Protein AF-A0A7C6AJY6-F1 (afdb_monomer_lite)

Radius of gyration: 20.35 Å; chains: 1; bounding box: 47×27×73 Å

Secondary structure (DSSP, 8-state):
-------------BEEEEEE-PPP--------TTPPPS-EEEEEEEEEEEEEEEEETTEEEEEEEEEEEEEEEEEEEETTEEEEEEEEEEEEEEEEEEEEEETTEEEEE----PPPPPEEEEEEEEETTEEEEEEEEPPEEESTTSSS-SEEE--S--TTS--EETTEEHHHH--S----EEEETTTTTSS-EEEEE---

Foldseek 3Di:
DDDDDDDPPPKKKKKKKKKFWDDPPDVDDDDDPPDDDQKTKIKIKIKIWTKDWDDDDQKIKIKIKIWIKIWIWMWGDDPPWIDIGTDDMDTPDIAMWMWIQGNNDIDGPGQGDFDFWDKDWDDWGDDDQKIKTFIATDWGAPPRPDPDGPDTDGGDGAPVCQDDDPPDGPVVPWPDWHRIDIGGNVCSPDGMDMDMIITD

Sequence (200 aa):
MNSKFYLNPILWFSTILALGLASPTASATPSSPGQTPRFWQIILELQLEGTYCWHQENHTFQGAFSGAWRWQGLMEPDEPDVILFHLETEVLKWEVKEKDLVAGQERAALVSSSSPPRFRVGSFLRQADAFYLDFFLEPIAIPLGLPAPPHRLLLPASASQDLRWEQMRYNEYVSHGSNWVVVPAKEICGRDYEKNFAWS

Structure (mmCIF, N/CA/C/O backbone):
data_AF-A0A7C6AJY6-F1
#
_entry.id   AF-A0A7C6AJY6-F1
#
loop_
_atom_site.group_PDB
_atom_site.id
_atom_site.type_symbol
_atom_site.label_atom_id
_atom_site.label_alt_id
_atom_site.label_comp_id
_atom_site.label_asym_id
_atom_site.label_entity_id
_atom_site.label_seq_id
_atom_site.pdbx_PDB_ins_code
_atom_site.Cartn_x
_atom_site.Cartn_y
_atom_site.Cartn_z
_atom_site.occupancy
_atom_site.B_iso_or_equiv
_atom_site.auth_seq_id
_atom_site.auth_comp_id
_atom_site.auth_asym_id
_atom_site.auth_atom_id
_atom_site.pdbx_PDB_model_num
ATOM 1 N N . MET A 1 1 ? -2.235 -3.395 -35.923 1.00 35.94 1 MET A N 1
ATOM 2 C CA . MET A 1 1 ? -1.034 -3.663 -35.103 1.00 35.94 1 MET A CA 1
ATOM 3 C C . MET A 1 1 ? -1.492 -4.442 -33.887 1.00 35.94 1 MET A C 1
ATOM 5 O O . MET A 1 1 ? -2.277 -3.919 -33.112 1.00 35.94 1 MET A O 1
ATOM 9 N N . ASN A 1 2 ? -1.106 -5.713 -33.794 1.00 26.02 2 ASN A N 1
ATOM 10 C CA . ASN A 1 2 ? -1.550 -6.611 -32.730 1.00 26.02 2 ASN A CA 1
ATOM 11 C C . ASN A 1 2 ? -0.570 -6.505 -31.560 1.00 26.02 2 ASN A C 1
ATOM 13 O O . ASN A 1 2 ? 0.466 -7.165 -31.570 1.00 26.02 2 ASN A O 1
ATOM 17 N N . SER A 1 3 ? -0.895 -5.665 -30.576 1.00 26.56 3 SER A N 1
ATOM 18 C CA . SER A 1 3 ? -0.305 -5.774 -29.242 1.00 26.56 3 SER A CA 1
ATOM 19 C C . SER A 1 3 ? -0.764 -7.107 -28.655 1.00 26.56 3 SER A C 1
ATOM 21 O O . SER A 1 3 ? -1.952 -7.303 -28.397 1.00 26.56 3 SER A O 1
ATOM 23 N N . LYS A 1 4 ? 0.152 -8.067 -28.527 1.00 28.53 4 LYS A N 1
ATOM 24 C CA . LYS A 1 4 ? -0.107 -9.283 -27.760 1.00 28.53 4 LYS A CA 1
ATOM 25 C C . LYS A 1 4 ? 0.286 -8.996 -26.316 1.00 28.53 4 LYS A C 1
ATOM 27 O O . LYS A 1 4 ? 1.471 -8.943 -26.000 1.00 28.53 4 LYS A O 1
ATOM 32 N N . PHE A 1 5 ? -0.713 -8.803 -25.464 1.00 30.23 5 PHE A N 1
ATOM 33 C CA . PHE A 1 5 ? -0.533 -8.707 -24.022 1.00 30.23 5 PHE A CA 1
ATOM 34 C C . PHE A 1 5 ? -0.212 -10.098 -23.472 1.00 30.23 5 PHE A C 1
ATOM 36 O O . PHE A 1 5 ? -1.096 -10.939 -23.332 1.00 30.23 5 PHE A O 1
ATOM 43 N N . TYR A 1 6 ? 1.062 -10.345 -23.186 1.00 28.64 6 TYR A N 1
ATOM 44 C CA . TYR A 1 6 ? 1.485 -11.456 -22.342 1.00 28.64 6 TYR A CA 1
ATOM 45 C C . TYR A 1 6 ? 2.028 -10.857 -21.048 1.00 28.64 6 TYR A C 1
ATOM 47 O O . TYR A 1 6 ? 3.201 -10.509 -20.956 1.00 28.64 6 TYR A O 1
ATOM 55 N N . LEU A 1 7 ? 1.149 -10.690 -20.062 1.00 35.03 7 LEU A N 1
ATOM 56 C CA . LEU A 1 7 ? 1.562 -10.515 -18.675 1.00 35.03 7 LEU A CA 1
ATOM 57 C C . LEU A 1 7 ? 1.779 -11.916 -18.113 1.00 35.03 7 LEU A C 1
ATOM 59 O O . LEU A 1 7 ? 0.856 -12.724 -18.087 1.00 35.03 7 LEU A O 1
ATOM 63 N N . ASN A 1 8 ? 3.009 -12.212 -17.716 1.00 29.16 8 ASN A N 1
ATOM 64 C CA . ASN A 1 8 ? 3.311 -13.342 -16.852 1.00 29.16 8 ASN A CA 1
ATOM 65 C C . ASN A 1 8 ? 3.391 -12.764 -15.427 1.00 29.16 8 ASN A C 1
ATOM 67 O O . ASN A 1 8 ? 4.411 -12.149 -15.101 1.00 29.16 8 ASN A O 1
ATOM 71 N N . PRO A 1 9 ? 2.322 -12.826 -14.610 1.00 38.47 9 PRO A N 1
ATOM 72 C CA . PRO A 1 9 ? 2.297 -12.170 -13.319 1.00 38.47 9 PRO A CA 1
ATOM 73 C C . PRO A 1 9 ? 2.853 -13.163 -12.308 1.00 38.47 9 PRO A C 1
ATOM 75 O O . PRO A 1 9 ? 2.133 -13.941 -11.698 1.00 38.47 9 PRO A O 1
ATOM 78 N N . ILE A 1 10 ? 4.170 -13.179 -12.152 1.00 33.75 10 ILE A N 1
ATOM 79 C CA . ILE A 1 10 ? 4.752 -13.715 -10.924 1.00 33.75 10 ILE A CA 1
ATOM 80 C C . ILE A 1 10 ? 5.143 -12.497 -10.095 1.00 33.75 10 ILE A C 1
ATOM 82 O O . ILE A 1 10 ? 6.309 -12.127 -9.977 1.00 33.75 10 ILE A O 1
ATOM 86 N N . LEU A 1 11 ? 4.110 -11.811 -9.610 1.00 42.59 11 LEU A N 1
ATOM 87 C CA . LEU A 1 11 ? 4.225 -10.749 -8.630 1.00 42.59 11 LEU A CA 1
ATOM 88 C C . LEU A 1 11 ? 4.094 -11.408 -7.258 1.00 42.59 11 LEU A C 1
ATOM 90 O O . LEU A 1 11 ? 3.012 -11.841 -6.882 1.00 42.59 11 LEU A O 1
ATOM 94 N N . TRP A 1 12 ? 5.203 -11.549 -6.535 1.00 35.84 12 TRP A N 1
ATOM 95 C CA . TRP A 1 12 ? 5.164 -11.979 -5.138 1.00 35.84 12 TRP A CA 1
ATOM 96 C C . TRP A 1 12 ? 5.140 -10.733 -4.267 1.00 35.84 12 TRP A C 1
ATOM 98 O O . TRP A 1 12 ? 6.138 -10.016 -4.196 1.00 35.84 12 TRP A O 1
ATOM 108 N N . PHE A 1 13 ? 4.002 -10.486 -3.620 1.00 42.12 13 PHE A N 1
ATOM 109 C CA . PHE A 1 13 ? 3.873 -9.464 -2.589 1.00 42.12 13 PHE A CA 1
ATOM 110 C C . PHE A 1 13 ? 3.828 -10.120 -1.215 1.00 42.12 13 PHE A C 1
ATOM 112 O O . PHE A 1 13 ? 3.018 -11.018 -0.992 1.00 42.12 13 PHE A O 1
ATOM 119 N N . SER A 1 14 ? 4.676 -9.666 -0.294 1.00 36.72 14 SER A N 1
ATOM 120 C CA . SER A 1 14 ? 4.542 -9.980 1.131 1.00 36.72 14 SER A CA 1
ATOM 121 C C . SER A 1 14 ? 4.193 -8.699 1.870 1.00 36.72 14 SER A C 1
ATOM 123 O O . SER A 1 14 ? 4.904 -7.698 1.760 1.00 36.72 14 SER A O 1
ATOM 125 N N . THR A 1 15 ? 3.075 -8.729 2.588 1.00 45.75 15 THR A N 1
ATOM 126 C CA . THR A 1 15 ? 2.598 -7.606 3.386 1.00 45.75 15 THR A CA 1
ATOM 127 C C . THR A 1 15 ? 2.370 -8.059 4.810 1.00 45.75 15 THR A C 1
ATOM 129 O O . THR A 1 15 ? 1.574 -8.966 5.054 1.00 45.75 15 THR A O 1
ATOM 132 N N . ILE A 1 16 ? 3.049 -7.393 5.737 1.00 49.03 16 ILE A N 1
ATOM 133 C CA . ILE A 1 16 ? 2.833 -7.540 7.173 1.00 49.03 16 ILE A CA 1
ATOM 134 C C . ILE A 1 16 ? 2.055 -6.310 7.621 1.00 49.03 16 ILE A C 1
ATOM 136 O O . ILE A 1 16 ? 2.521 -5.184 7.418 1.00 49.03 16 ILE A O 1
ATOM 140 N N . LEU A 1 17 ? 0.858 -6.522 8.171 1.00 45.09 17 LEU A N 1
ATOM 141 C CA . LEU A 1 17 ? 0.093 -5.478 8.836 1.00 45.09 17 LEU A CA 1
ATOM 142 C C . LEU A 1 17 ? 0.084 -5.735 10.342 1.00 45.09 17 LEU A C 1
ATOM 144 O O . LEU A 1 17 ? -0.500 -6.724 10.786 1.00 45.09 17 LEU A O 1
ATOM 148 N N . ALA A 1 18 ? 0.677 -4.830 11.116 1.00 47.84 18 ALA A N 1
ATOM 149 C CA . ALA A 1 18 ? 0.568 -4.831 12.572 1.00 47.84 18 ALA A CA 1
ATOM 150 C C . ALA A 1 18 ? -0.396 -3.721 13.009 1.00 47.84 18 ALA A C 1
ATOM 152 O O . ALA A 1 18 ? -0.201 -2.549 12.680 1.00 47.84 18 ALA A O 1
ATOM 153 N N . LEU A 1 19 ? -1.462 -4.092 13.718 1.00 44.94 19 LEU A N 1
ATOM 154 C CA . LEU A 1 19 ? -2.410 -3.163 14.317 1.00 44.94 19 LEU A CA 1
ATOM 155 C C . LEU A 1 19 ? -2.063 -2.983 15.795 1.00 44.94 19 LEU A C 1
ATOM 157 O O . LEU A 1 19 ? -2.277 -3.904 16.575 1.00 44.94 19 LEU A O 1
ATOM 161 N N . GLY A 1 20 ? -1.555 -1.813 16.179 1.00 40.72 20 GLY A N 1
ATOM 162 C CA . GLY A 1 20 ? -1.288 -1.464 17.575 1.00 40.72 20 GLY A CA 1
ATOM 163 C C . GLY A 1 20 ? -2.412 -0.607 18.151 1.00 40.72 20 GLY A C 1
ATOM 164 O O . GLY A 1 20 ? -2.740 0.442 17.596 1.00 40.72 20 GLY A O 1
ATOM 165 N N . LEU A 1 21 ? -3.015 -1.025 19.264 1.00 46.19 21 LEU A N 1
ATOM 166 C CA . LEU A 1 21 ? -4.018 -0.227 19.977 1.00 46.19 21 LEU A CA 1
ATOM 167 C C . LEU A 1 21 ? -3.421 0.194 21.320 1.00 46.19 21 LEU A C 1
ATOM 169 O O . LEU A 1 21 ? -3.338 -0.596 22.260 1.00 46.19 21 LEU A O 1
ATOM 173 N N . ALA A 1 22 ? -2.984 1.447 21.415 1.00 41.69 22 ALA A N 1
ATOM 174 C CA . ALA A 1 22 ? -2.582 2.035 22.685 1.00 41.69 22 ALA A CA 1
ATOM 175 C C . ALA A 1 22 ? -3.759 2.830 23.255 1.00 41.69 22 ALA A C 1
ATOM 177 O O . ALA A 1 22 ? -4.218 3.799 22.657 1.00 41.69 22 ALA A O 1
ATOM 178 N N . SER A 1 23 ? -4.248 2.448 24.433 1.00 37.41 23 SER A N 1
ATOM 179 C CA . SER A 1 23 ? -5.088 3.350 25.221 1.00 37.41 23 SER A CA 1
ATOM 180 C C . SER A 1 23 ? -4.240 4.560 25.619 1.00 37.41 23 SER A C 1
ATOM 182 O O . SER A 1 23 ? -3.123 4.359 26.107 1.00 37.41 23 SER A O 1
ATOM 184 N N . PRO A 1 24 ? -4.721 5.808 25.476 1.00 41.12 24 PRO A N 1
ATOM 185 C CA . PRO A 1 24 ? -3.983 6.945 25.996 1.00 41.12 24 PRO A CA 1
ATOM 186 C C . PRO A 1 24 ? -3.812 6.761 27.505 1.00 41.12 24 PRO A C 1
ATOM 188 O O . PRO A 1 24 ? -4.789 6.702 28.253 1.00 41.12 24 PRO A O 1
ATOM 191 N N . THR A 1 25 ? -2.563 6.704 27.969 1.00 42.59 25 THR A N 1
ATOM 192 C CA . THR A 1 25 ? -2.193 6.944 29.369 1.00 42.59 25 THR A CA 1
ATOM 193 C C . THR A 1 25 ? -2.425 8.419 29.694 1.00 42.59 25 THR A C 1
ATOM 195 O O . THR A 1 25 ? -1.500 9.179 29.960 1.00 42.59 25 THR A O 1
ATOM 198 N N . ALA A 1 26 ? -3.680 8.853 29.638 1.00 41.41 26 ALA A N 1
ATOM 199 C CA . ALA A 1 26 ? -4.124 9.962 30.450 1.00 41.41 26 ALA A CA 1
ATOM 200 C C . ALA A 1 26 ? -4.245 9.412 31.870 1.00 41.41 26 ALA A C 1
ATOM 202 O O . ALA A 1 26 ? -4.804 8.333 32.064 1.00 41.41 26 ALA A O 1
ATOM 203 N N . SER A 1 27 ? -3.702 10.124 32.854 1.00 44.41 27 SER A N 1
ATOM 204 C CA . SER A 1 27 ? -3.918 9.858 34.276 1.00 44.41 27 SER A CA 1
ATOM 205 C C . SER A 1 27 ? -5.416 9.948 34.584 1.00 44.41 27 SER A C 1
ATOM 207 O O . SER A 1 27 ? -5.918 10.988 35.000 1.00 44.41 27 SER A O 1
ATOM 209 N N . ALA A 1 28 ? -6.143 8.875 34.299 1.00 40.28 28 ALA A N 1
ATOM 210 C CA . ALA A 1 28 ? -7.571 8.761 34.476 1.00 40.28 28 ALA A CA 1
ATOM 211 C C . ALA A 1 28 ? -7.818 7.900 35.709 1.00 40.28 28 ALA A C 1
ATOM 213 O O . ALA A 1 28 ? -7.356 6.765 35.828 1.00 40.28 28 ALA A O 1
ATOM 214 N N . THR A 1 29 ? -8.538 8.501 36.644 1.00 42.09 29 THR A N 1
ATOM 215 C CA . THR A 1 29 ? -9.250 7.876 37.755 1.00 42.09 29 THR A CA 1
ATOM 216 C C . THR A 1 29 ? -9.821 6.521 37.317 1.00 42.09 29 THR A C 1
ATOM 218 O O . THR A 1 29 ? -10.366 6.453 36.214 1.00 42.09 29 THR A O 1
ATOM 221 N N . PRO A 1 30 ? -9.714 5.449 38.127 1.00 41.31 30 PRO A N 1
ATOM 222 C CA . PRO A 1 30 ? -10.125 4.111 37.713 1.00 41.31 30 PRO A CA 1
ATOM 223 C C . PRO A 1 30 ? -11.588 4.129 37.266 1.00 41.31 30 PRO A C 1
ATOM 225 O O . PRO A 1 30 ? -12.498 4.349 38.070 1.00 41.31 30 PRO A O 1
ATOM 228 N N . SER A 1 31 ? -11.806 3.942 35.966 1.00 41.34 31 SER A N 1
ATOM 229 C CA . SER A 1 31 ? -13.127 3.741 35.393 1.00 41.34 31 SER A CA 1
ATOM 230 C C . SER A 1 31 ? -13.702 2.444 35.959 1.00 41.34 31 SER A C 1
ATOM 232 O O . SER A 1 31 ? -13.019 1.426 36.078 1.00 41.34 31 SER A O 1
ATOM 234 N N . SER A 1 32 ? -14.964 2.515 36.384 1.00 45.31 32 SER A N 1
ATOM 235 C CA . SER A 1 32 ? -15.690 1.385 36.963 1.00 45.31 32 SER A CA 1
ATOM 236 C C . SER A 1 32 ? -15.644 0.163 36.034 1.00 45.31 32 SER A C 1
ATOM 238 O O . SER A 1 32 ? -15.728 0.334 34.813 1.00 45.31 32 SER A O 1
ATOM 240 N N . PRO A 1 33 ? -15.584 -1.067 36.578 1.00 41.06 33 PRO A N 1
ATOM 241 C CA . PRO A 1 33 ? -15.744 -2.276 35.780 1.00 41.06 33 PRO A CA 1
ATOM 242 C C . PRO A 1 33 ? -17.092 -2.212 35.046 1.00 41.06 33 PRO A C 1
ATOM 244 O O . PRO A 1 33 ? -18.141 -2.211 35.687 1.00 41.06 33 PRO A O 1
ATOM 247 N N . GLY A 1 34 ? -17.065 -2.106 33.714 1.00 51.78 34 GLY A N 1
ATOM 248 C CA . GLY A 1 34 ? -18.270 -2.076 32.873 1.00 51.78 34 GLY A CA 1
ATOM 249 C C . GLY A 1 34 ? -18.453 -0.850 31.971 1.00 51.78 34 GLY A C 1
ATOM 250 O O . GLY A 1 34 ? -19.454 -0.795 31.264 1.00 51.78 34 GLY A O 1
ATOM 251 N N . GLN A 1 35 ? -17.534 0.123 31.947 1.00 53.59 35 GLN A N 1
ATOM 252 C CA . GLN A 1 35 ? -17.598 1.206 30.954 1.00 53.59 35 GLN A CA 1
ATOM 253 C C . GLN A 1 35 ? -16.981 0.788 29.615 1.00 53.59 35 GLN A C 1
ATOM 255 O O . GLN A 1 35 ? -15.782 0.528 29.524 1.00 53.59 35 GLN A O 1
ATOM 260 N N . THR A 1 36 ? -17.805 0.775 28.568 1.00 58.94 36 THR A N 1
ATOM 261 C CA . THR A 1 36 ? -17.359 0.690 27.174 1.00 58.94 36 THR A CA 1
ATOM 262 C C . THR A 1 36 ? -16.491 1.917 26.855 1.00 58.94 36 THR A C 1
ATOM 264 O O . THR A 1 36 ? -16.899 3.037 27.188 1.00 58.94 36 THR A O 1
ATOM 267 N N . PRO A 1 37 ? -15.294 1.757 26.259 1.00 62.78 37 PRO A N 1
ATOM 268 C CA . PRO A 1 37 ? -14.469 2.894 25.862 1.00 62.78 37 PRO A CA 1
ATOM 269 C C . PRO A 1 37 ? -15.243 3.802 24.900 1.00 62.78 37 PRO A C 1
ATOM 271 O O . PRO A 1 37 ? -15.945 3.325 24.012 1.00 62.78 37 PRO A O 1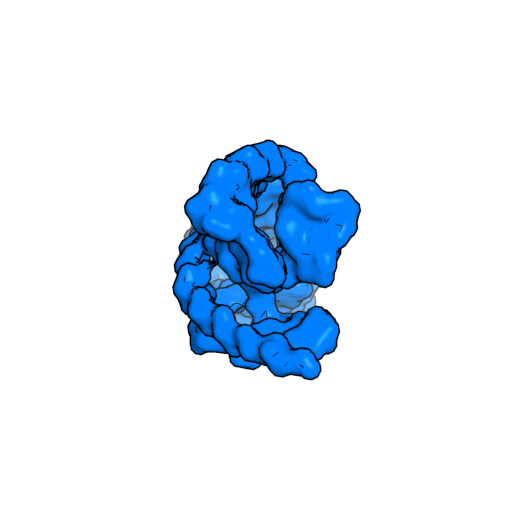
ATOM 274 N N . ARG A 1 38 ? -15.125 5.121 25.098 1.00 73.75 38 ARG A N 1
ATOM 275 C CA . ARG A 1 38 ? -15.790 6.122 24.244 1.00 73.75 38 ARG A CA 1
ATOM 276 C C . ARG A 1 38 ? -15.142 6.237 22.866 1.00 73.75 38 ARG A C 1
ATOM 278 O O . ARG A 1 38 ? -15.799 6.653 21.930 1.00 73.75 38 ARG A O 1
ATOM 285 N N . PHE A 1 39 ? -13.867 5.884 22.759 1.00 81.69 39 PHE A N 1
ATOM 286 C CA . PHE A 1 39 ? -13.129 5.837 21.507 1.00 81.69 39 PHE A CA 1
ATOM 287 C C . PHE A 1 39 ? -11.978 4.831 21.623 1.00 81.69 39 PHE A C 1
ATOM 289 O O . PHE A 1 39 ? -11.485 4.565 22.723 1.00 81.69 39 PHE A O 1
ATOM 296 N N . TRP A 1 40 ? -11.530 4.312 20.486 1.00 83.31 40 TRP A N 1
ATOM 297 C CA . TRP A 1 40 ? -10.318 3.510 20.336 1.00 83.31 40 TRP A CA 1
ATOM 298 C C . TRP A 1 40 ? -9.296 4.282 19.510 1.00 83.31 40 TRP A C 1
ATOM 300 O O . TRP A 1 40 ? -9.660 4.908 18.518 1.00 83.31 40 TRP A O 1
ATOM 310 N N . GLN A 1 41 ? -8.020 4.224 19.886 1.00 85.31 41 GLN A N 1
ATOM 311 C CA . GLN A 1 41 ? -6.935 4.677 19.018 1.00 85.31 41 GLN A CA 1
ATOM 312 C C . GLN A 1 41 ? -6.481 3.512 18.151 1.00 85.31 41 GLN A C 1
ATOM 314 O O . GLN A 1 41 ? -6.138 2.467 18.688 1.00 85.31 41 GLN A O 1
ATOM 319 N N . ILE A 1 42 ? -6.448 3.715 16.838 1.00 85.88 42 ILE A N 1
ATOM 320 C CA . ILE A 1 42 ? -6.087 2.713 15.838 1.00 85.88 42 ILE A CA 1
ATOM 321 C C . ILE A 1 42 ? -4.753 3.099 15.205 1.00 85.88 42 ILE A C 1
ATOM 323 O O . ILE A 1 42 ? -4.640 4.185 14.638 1.00 85.88 42 ILE A O 1
ATOM 327 N N . ILE A 1 43 ? -3.763 2.206 15.269 1.00 88.56 43 ILE A N 1
ATOM 328 C CA . ILE A 1 43 ? -2.483 2.344 14.563 1.00 88.56 43 ILE A CA 1
ATOM 329 C C . ILE A 1 43 ? -2.344 1.174 13.600 1.00 88.56 43 ILE A C 1
ATOM 331 O O . ILE A 1 43 ? -2.310 0.036 14.044 1.00 88.56 43 ILE A O 1
ATOM 335 N N . LEU A 1 44 ? -2.241 1.447 12.301 1.00 88.31 44 LEU A N 1
ATOM 336 C CA . LEU A 1 44 ? -2.018 0.444 11.258 1.00 88.31 44 LEU A CA 1
ATOM 337 C C . LEU A 1 44 ? -0.619 0.625 10.686 1.00 88.31 44 LEU A C 1
ATOM 339 O O . LEU A 1 44 ? -0.328 1.661 10.085 1.00 88.31 44 LEU A O 1
ATOM 343 N N . GLU A 1 45 ? 0.225 -0.386 10.820 1.00 90.75 45 GLU A N 1
ATOM 344 C CA . GLU A 1 45 ? 1.535 -0.414 10.179 1.00 90.75 45 GLU A CA 1
ATOM 345 C C . GLU A 1 45 ? 1.495 -1.326 8.964 1.00 90.75 45 GLU A C 1
ATOM 347 O O . GLU A 1 45 ? 1.339 -2.529 9.113 1.00 90.75 45 GLU A O 1
ATOM 352 N N . LEU A 1 46 ? 1.625 -0.759 7.767 1.00 89.81 46 LEU A N 1
ATOM 353 C CA . LEU A 1 46 ? 1.630 -1.494 6.507 1.00 89.81 46 LEU A CA 1
ATOM 354 C C . LEU A 1 46 ? 3.063 -1.661 6.018 1.00 89.81 46 LEU A C 1
ATOM 356 O O . LEU A 1 46 ? 3.728 -0.660 5.765 1.00 89.81 46 LEU A O 1
ATOM 360 N N . GLN A 1 47 ? 3.505 -2.896 5.797 1.00 90.94 47 GLN A N 1
ATOM 361 C CA . GLN A 1 47 ? 4.742 -3.201 5.074 1.00 90.94 47 GLN A CA 1
ATOM 362 C C . GLN A 1 47 ? 4.417 -3.788 3.704 1.00 90.94 47 GLN A C 1
ATOM 364 O O . GLN A 1 47 ? 3.517 -4.609 3.579 1.00 90.94 47 GLN A O 1
ATOM 369 N N . LEU A 1 48 ? 5.134 -3.383 2.664 1.00 88.44 48 LEU A N 1
ATOM 370 C CA . LEU A 1 48 ? 4.921 -3.857 1.302 1.00 88.44 48 LEU A CA 1
ATOM 371 C C . LEU A 1 48 ? 6.254 -4.130 0.636 1.00 88.44 48 LEU A C 1
ATOM 373 O O . LEU A 1 48 ? 7.137 -3.277 0.650 1.00 88.44 48 LEU A O 1
ATOM 377 N N . GLU A 1 49 ? 6.350 -5.257 -0.049 1.00 90.25 49 GLU A N 1
ATOM 378 C CA . GLU A 1 49 ? 7.444 -5.552 -0.967 1.00 90.25 49 GLU A CA 1
ATOM 379 C C . GLU A 1 49 ? 6.889 -6.177 -2.231 1.00 90.25 49 GLU A C 1
ATOM 381 O O . GLU A 1 49 ? 5.951 -6.965 -2.148 1.00 90.25 49 GLU A O 1
ATOM 386 N N . GLY A 1 50 ? 7.470 -5.860 -3.385 1.00 88.56 50 GLY A N 1
ATOM 387 C CA . GLY A 1 50 ? 7.122 -6.535 -4.625 1.00 88.56 50 GLY A CA 1
ATOM 388 C C . GLY A 1 50 ? 7.960 -6.121 -5.819 1.00 88.56 50 GLY A C 1
ATOM 389 O O . GLY A 1 50 ? 8.917 -5.352 -5.718 1.00 88.56 50 GLY A O 1
ATOM 390 N N . THR A 1 51 ? 7.607 -6.670 -6.973 1.00 89.19 51 THR A N 1
ATOM 391 C CA . THR A 1 51 ? 8.314 -6.456 -8.238 1.00 89.19 51 THR A CA 1
ATOM 392 C C . THR A 1 51 ? 7.349 -5.996 -9.322 1.00 89.19 51 THR A C 1
ATOM 394 O O . THR A 1 51 ? 6.147 -5.950 -9.103 1.00 89.19 51 THR A O 1
ATOM 397 N N . TYR A 1 52 ? 7.848 -5.589 -10.483 1.00 86.56 52 TYR A N 1
ATOM 398 C CA . TYR A 1 52 ? 7.046 -5.450 -11.697 1.00 86.56 52 TYR A CA 1
ATOM 399 C C . TYR A 1 52 ? 7.919 -5.636 -12.935 1.00 86.56 52 TYR A C 1
ATOM 401 O O . TYR A 1 52 ? 9.136 -5.443 -12.897 1.00 86.56 52 TYR A O 1
ATOM 409 N N . CYS A 1 53 ? 7.280 -5.997 -14.044 1.00 87.69 53 CYS A N 1
ATOM 410 C CA . CYS A 1 53 ? 7.907 -6.071 -15.355 1.00 87.69 53 CYS A CA 1
ATOM 411 C C . CYS A 1 53 ? 7.002 -5.378 -16.372 1.00 87.69 53 CYS A C 1
ATOM 413 O O . CYS A 1 53 ? 5.810 -5.678 -16.451 1.00 87.69 53 CYS A O 1
ATOM 415 N N . TRP A 1 54 ? 7.568 -4.453 -17.141 1.00 84.75 54 TRP A N 1
ATOM 416 C CA . TRP A 1 54 ? 6.868 -3.716 -18.183 1.00 84.75 54 TRP A CA 1
ATOM 417 C C . TRP A 1 54 ? 7.623 -3.810 -19.508 1.00 84.75 54 TRP A C 1
ATOM 419 O O . TRP A 1 54 ? 8.835 -3.607 -19.551 1.00 84.75 54 TRP A O 1
ATOM 429 N N . HIS A 1 55 ? 6.908 -4.098 -20.595 1.00 85.00 55 HIS A N 1
ATOM 430 C CA . HIS A 1 55 ? 7.485 -4.249 -21.930 1.00 85.00 55 HIS A CA 1
ATOM 431 C C . HIS A 1 55 ? 7.002 -3.125 -22.847 1.00 85.00 55 HIS A C 1
ATOM 433 O O . HIS A 1 55 ? 5.799 -2.943 -23.029 1.00 85.00 55 HIS A O 1
ATOM 439 N N . GLN A 1 56 ? 7.938 -2.405 -23.464 1.00 81.75 56 GLN A N 1
ATOM 440 C CA . GLN A 1 56 ? 7.652 -1.352 -24.434 1.00 81.75 56 GLN A CA 1
ATOM 441 C C . GLN A 1 56 ? 8.627 -1.438 -25.607 1.00 81.75 56 GLN A C 1
ATOM 443 O O . GLN A 1 56 ? 9.789 -1.074 -25.476 1.00 81.75 56 GLN A O 1
ATOM 448 N N . GLU A 1 57 ? 8.144 -1.876 -26.770 1.00 83.00 57 GLU A N 1
ATOM 449 C CA . GLU A 1 57 ? 8.948 -2.023 -27.994 1.00 83.00 57 GLU A CA 1
ATOM 450 C C . GLU A 1 57 ? 10.287 -2.751 -27.745 1.00 83.00 57 GLU A C 1
ATOM 452 O O . GLU A 1 57 ? 10.293 -3.966 -27.556 1.00 83.00 57 GLU A O 1
ATOM 457 N N . ASN A 1 58 ? 11.408 -2.018 -27.723 1.00 82.81 58 ASN A N 1
ATOM 458 C CA . ASN A 1 58 ? 12.767 -2.536 -27.517 1.00 82.81 58 ASN A CA 1
ATOM 459 C C . ASN A 1 58 ? 13.273 -2.424 -26.067 1.00 82.81 58 ASN A C 1
ATOM 461 O O . ASN A 1 58 ? 14.430 -2.761 -25.798 1.00 82.81 58 ASN A O 1
ATOM 465 N N . HIS A 1 59 ? 12.426 -1.940 -25.162 1.00 82.44 59 HIS A N 1
ATOM 466 C CA . HIS A 1 59 ? 12.705 -1.736 -23.749 1.00 82.44 59 HIS A CA 1
ATOM 467 C C . HIS A 1 59 ? 11.923 -2.736 -22.900 1.00 82.44 59 HIS A C 1
ATOM 469 O O . HIS A 1 59 ? 10.742 -3.011 -23.128 1.00 82.44 59 HIS A O 1
ATOM 475 N N . THR A 1 60 ? 12.584 -3.277 -21.885 1.00 87.19 60 THR A N 1
ATOM 476 C CA . THR A 1 60 ? 11.936 -4.007 -20.798 1.00 87.19 60 THR A CA 1
ATOM 477 C C . THR A 1 60 ? 12.371 -3.395 -19.480 1.00 87.19 60 THR A C 1
ATOM 479 O O . THR A 1 60 ? 13.542 -3.459 -19.120 1.00 87.19 60 THR A O 1
ATOM 482 N N . PHE A 1 61 ? 11.415 -2.825 -18.757 1.00 85.19 61 PHE A N 1
ATOM 483 C CA . PHE A 1 61 ? 11.640 -2.240 -17.446 1.00 85.19 61 PHE A CA 1
ATOM 484 C C . PHE A 1 61 ? 11.324 -3.276 -16.376 1.00 85.19 61 PHE A C 1
ATOM 486 O O . PHE A 1 61 ? 10.216 -3.811 -16.328 1.00 85.19 61 PHE A O 1
ATOM 493 N N . GLN A 1 62 ? 12.297 -3.564 -15.520 1.00 88.88 62 GLN A N 1
ATOM 494 C CA . GLN A 1 62 ? 12.129 -4.447 -14.372 1.00 88.88 62 GLN A CA 1
ATOM 495 C C . GLN A 1 62 ? 12.339 -3.654 -13.097 1.00 88.88 62 GLN A C 1
ATOM 497 O O . GLN A 1 62 ? 13.403 -3.070 -12.894 1.00 88.88 62 GLN A O 1
ATOM 502 N N . GLY A 1 63 ? 11.329 -3.649 -12.236 1.00 87.38 63 GLY A N 1
ATOM 503 C CA . GLY A 1 63 ? 11.373 -2.936 -10.974 1.00 87.38 63 GLY A CA 1
ATOM 504 C C . GLY A 1 63 ? 11.203 -3.848 -9.773 1.00 87.38 63 GLY A C 1
ATOM 505 O O . GLY A 1 63 ? 10.508 -4.859 -9.832 1.00 87.38 63 GLY A O 1
ATOM 506 N N . ALA A 1 64 ? 11.823 -3.460 -8.667 1.00 89.69 64 ALA A N 1
ATOM 507 C CA . ALA A 1 64 ? 11.568 -3.984 -7.335 1.00 89.69 64 ALA A CA 1
ATOM 508 C C . ALA A 1 64 ? 11.332 -2.809 -6.390 1.00 89.69 64 ALA A C 1
ATOM 510 O O . ALA A 1 64 ? 12.048 -1.808 -6.459 1.00 89.69 64 ALA A O 1
ATOM 511 N N . PHE A 1 65 ? 10.344 -2.922 -5.512 1.00 88.75 65 PHE A N 1
ATOM 512 C CA . PHE A 1 65 ? 9.995 -1.880 -4.561 1.00 88.75 65 PHE A CA 1
ATOM 513 C C . PHE A 1 65 ? 9.736 -2.446 -3.171 1.00 88.75 65 PHE A C 1
ATOM 515 O O . PHE A 1 65 ? 9.284 -3.579 -3.016 1.00 88.75 65 PHE A O 1
ATOM 522 N N . SER A 1 66 ? 10.020 -1.628 -2.161 1.00 91.44 66 SER A N 1
ATOM 523 C CA . SER A 1 66 ? 9.630 -1.879 -0.779 1.00 91.44 66 SER A CA 1
ATOM 524 C C . SER A 1 66 ? 9.143 -0.592 -0.128 1.00 91.44 66 SER A C 1
ATOM 526 O O . SER A 1 66 ? 9.648 0.493 -0.424 1.00 91.44 66 SER A O 1
ATOM 528 N N . GLY A 1 67 ? 8.168 -0.698 0.763 1.00 91.44 67 GLY A N 1
ATOM 529 C CA . GLY A 1 67 ? 7.603 0.439 1.466 1.00 91.44 67 GLY A CA 1
ATOM 530 C C . GLY A 1 67 ? 7.069 0.070 2.837 1.00 91.44 67 GLY A C 1
ATOM 531 O O . GLY A 1 67 ? 6.720 -1.080 3.092 1.00 91.44 67 GLY A O 1
ATOM 532 N N . ALA A 1 68 ? 7.019 1.063 3.717 1.00 93.62 68 ALA A N 1
ATOM 533 C CA . ALA A 1 68 ? 6.384 0.955 5.015 1.00 93.62 68 ALA A CA 1
ATOM 534 C C . ALA A 1 68 ? 5.635 2.249 5.342 1.00 93.62 68 ALA A C 1
ATOM 536 O O . ALA A 1 68 ? 6.171 3.345 5.155 1.00 93.62 68 ALA A O 1
ATOM 537 N N . TRP A 1 69 ? 4.417 2.118 5.861 1.00 94.56 69 TRP A N 1
ATOM 538 C CA . TRP A 1 69 ? 3.568 3.229 6.280 1.00 94.56 69 TRP A CA 1
ATOM 539 C C . TRP A 1 69 ? 3.022 2.985 7.675 1.00 94.56 69 TRP A C 1
ATOM 541 O O . TRP A 1 69 ? 2.742 1.847 8.042 1.00 94.56 69 TRP A O 1
ATOM 551 N N . ARG A 1 70 ? 2.791 4.069 8.411 1.00 94.31 70 ARG A N 1
ATOM 552 C CA . ARG A 1 70 ? 1.993 4.068 9.633 1.00 94.31 70 ARG A CA 1
ATOM 553 C C . ARG A 1 70 ? 0.794 4.974 9.435 1.00 94.31 70 ARG A C 1
ATOM 555 O O . ARG A 1 70 ? 0.948 6.156 9.151 1.00 94.31 70 ARG A O 1
ATOM 562 N N . TRP A 1 71 ? -0.401 4.432 9.594 1.00 94.25 71 TRP A N 1
ATOM 563 C CA . TRP A 1 71 ? -1.631 5.208 9.657 1.00 94.25 71 TRP A CA 1
ATOM 564 C C . TRP A 1 71 ? -2.119 5.250 11.098 1.00 94.25 71 TRP A C 1
ATOM 566 O O . TRP A 1 71 ? -2.094 4.230 11.784 1.00 94.25 71 TRP A O 1
ATOM 576 N N . GLN A 1 72 ? -2.558 6.420 11.549 1.00 92.12 72 GLN A N 1
ATOM 577 C CA . GLN A 1 72 ? -3.143 6.595 12.871 1.00 92.12 72 GLN A CA 1
ATOM 578 C C . GLN A 1 72 ? -4.513 7.250 12.769 1.00 92.12 72 GLN A C 1
ATOM 580 O O . GLN A 1 72 ? -4.725 8.192 11.994 1.00 92.12 72 GLN A O 1
ATOM 585 N N . GLY A 1 73 ? -5.427 6.782 13.606 1.00 91.06 73 GLY A N 1
ATOM 586 C CA . GLY A 1 73 ? -6.764 7.329 13.700 1.00 91.06 73 GLY A CA 1
ATOM 587 C C . GLY A 1 73 ? -7.447 7.026 15.018 1.00 91.06 73 GLY A C 1
ATOM 588 O O . GLY A 1 73 ? -6.910 6.332 15.882 1.00 91.06 73 GLY A O 1
ATOM 589 N N . LEU A 1 74 ? -8.654 7.556 15.154 1.00 88.56 74 LEU A N 1
ATOM 590 C CA . LEU A 1 74 ? -9.569 7.234 16.238 1.00 88.56 74 LEU A CA 1
ATOM 591 C C . LEU A 1 74 ? -10.800 6.548 15.664 1.00 88.56 74 LEU A C 1
ATOM 593 O O . LEU A 1 74 ? -11.225 6.854 14.553 1.00 88.56 74 LEU A O 1
ATOM 597 N N . MET A 1 75 ? -11.386 5.653 16.439 1.00 86.25 75 MET A N 1
ATOM 598 C CA . MET A 1 75 ? -12.664 5.037 16.136 1.00 86.25 75 MET A CA 1
ATOM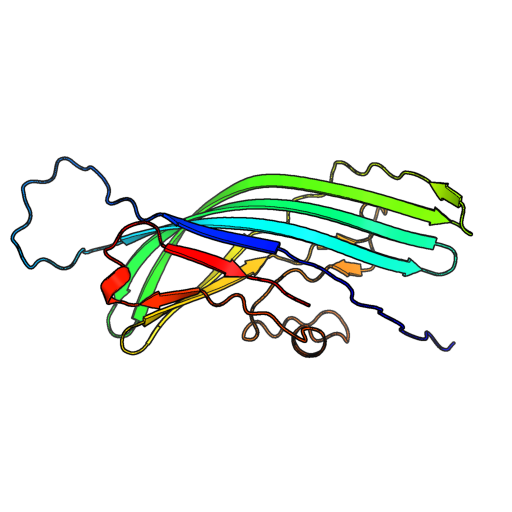 599 C C . MET A 1 75 ? -13.627 5.285 17.285 1.00 86.25 75 MET A C 1
ATOM 601 O O . MET A 1 75 ? -13.284 5.040 18.438 1.00 86.25 75 MET A O 1
ATOM 605 N N . GLU A 1 76 ? -14.827 5.742 16.967 1.00 84.94 76 GLU A N 1
ATOM 606 C CA . GLU A 1 76 ? -15.917 5.952 17.915 1.00 84.94 76 GLU A CA 1
ATOM 607 C C . GLU A 1 76 ? -17.082 5.014 17.560 1.00 84.94 76 GLU A C 1
ATOM 609 O O . GLU A 1 76 ? -17.386 4.856 16.374 1.00 84.94 76 GLU A O 1
ATOM 614 N N . PRO A 1 77 ? -17.722 4.351 18.539 1.00 79.81 77 PRO A N 1
ATOM 615 C CA . PRO A 1 77 ? -18.936 3.592 18.273 1.00 79.81 77 PRO A CA 1
ATOM 616 C C . PRO A 1 77 ? -20.101 4.528 17.916 1.00 79.81 77 PRO A C 1
ATOM 618 O O . PRO A 1 77 ? -20.394 5.448 18.674 1.00 79.81 77 PRO A O 1
ATOM 621 N N . ASP A 1 78 ? -20.799 4.247 16.814 1.00 79.50 78 ASP A N 1
ATOM 622 C CA . ASP A 1 78 ? -21.980 4.994 16.354 1.00 79.50 78 ASP A CA 1
ATOM 623 C C . ASP A 1 78 ? -23.033 4.007 15.834 1.00 79.50 78 ASP A C 1
ATOM 625 O O . ASP A 1 78 ? -23.113 3.731 14.642 1.00 79.50 78 ASP A O 1
ATOM 629 N N . GLU A 1 79 ? -23.764 3.364 16.753 1.00 75.31 79 GLU A N 1
ATOM 630 C CA . GLU A 1 79 ? -24.581 2.179 16.455 1.00 75.31 79 GLU A CA 1
ATOM 631 C C . GLU A 1 79 ? -25.538 2.376 15.257 1.00 75.31 79 GLU A C 1
ATOM 633 O O . GLU A 1 79 ? -26.329 3.321 15.256 1.00 75.31 79 GLU A O 1
ATOM 638 N N . PRO A 1 80 ? -25.552 1.453 14.268 1.00 70.50 80 PRO A N 1
ATOM 639 C CA . PRO A 1 80 ? -24.858 0.155 14.213 1.00 70.50 80 PRO A CA 1
ATOM 640 C C . PRO A 1 80 ? -23.406 0.202 13.700 1.00 70.50 80 PRO A C 1
ATOM 642 O O . PRO A 1 80 ? -22.730 -0.829 13.700 1.00 70.50 80 PRO A O 1
ATOM 645 N N . ASP A 1 81 ? -22.939 1.368 13.275 1.00 75.62 81 ASP A N 1
ATOM 646 C CA . ASP A 1 81 ? -21.673 1.596 12.593 1.00 75.62 81 ASP A CA 1
ATOM 647 C C . ASP A 1 81 ? -20.586 2.122 13.552 1.00 75.62 81 ASP A C 1
ATOM 649 O O . ASP A 1 81 ? -20.651 2.002 14.784 1.00 75.62 81 ASP A O 1
ATOM 653 N N . VAL A 1 82 ? -19.513 2.645 12.965 1.00 81.88 82 VAL A N 1
ATOM 654 C CA . VAL A 1 82 ? -18.447 3.351 13.666 1.00 81.88 82 VAL A CA 1
ATOM 655 C C . VAL A 1 82 ? -18.066 4.603 12.894 1.00 81.88 82 VAL A C 1
ATOM 657 O O . VAL A 1 82 ? -18.110 4.632 11.663 1.00 81.88 82 VAL A O 1
ATOM 660 N N . ILE A 1 83 ? -17.617 5.620 13.618 1.00 84.81 83 ILE A N 1
ATOM 661 C CA . ILE A 1 83 ? -17.006 6.802 13.021 1.00 84.81 83 ILE A CA 1
ATOM 662 C C . ILE A 1 83 ? -15.494 6.627 13.086 1.00 84.81 83 ILE A C 1
ATOM 664 O O . ILE A 1 83 ? -14.930 6.419 14.161 1.00 84.81 83 ILE A O 1
ATOM 668 N N . LEU A 1 84 ? -14.835 6.717 11.931 1.00 87.50 84 LEU A N 1
ATOM 669 C CA . LEU A 1 84 ? -13.382 6.671 11.819 1.00 87.50 84 LEU A CA 1
ATOM 670 C C . LEU A 1 84 ? -12.834 8.080 11.575 1.00 87.50 84 LEU A C 1
ATOM 672 O O . LEU A 1 84 ? -13.137 8.716 10.566 1.00 87.50 84 LEU A O 1
ATOM 676 N N . PHE A 1 85 ? -11.973 8.542 12.472 1.00 88.94 85 PHE A N 1
ATOM 677 C CA . PHE A 1 85 ? -11.252 9.799 12.343 1.00 88.94 85 PHE A CA 1
ATOM 678 C C . PHE A 1 85 ? -9.815 9.517 11.924 1.00 88.94 85 PHE A C 1
ATOM 680 O O . PHE A 1 85 ? -9.056 8.891 12.659 1.00 88.94 85 PHE A O 1
ATOM 687 N N . HIS A 1 86 ? -9.424 9.999 10.748 1.00 91.88 86 HIS A N 1
ATOM 688 C CA . HIS A 1 86 ? -8.027 9.990 10.323 1.00 91.88 86 HIS A CA 1
ATOM 689 C C . HIS A 1 86 ? -7.264 11.103 11.043 1.00 91.88 86 HIS A C 1
ATOM 691 O O . HIS A 1 86 ? -7.672 12.262 10.986 1.00 91.88 86 HIS A O 1
ATOM 697 N N . LEU A 1 87 ? -6.165 10.748 11.710 1.00 93.12 87 LEU A N 1
ATOM 698 C CA . LEU A 1 87 ? -5.269 11.717 12.337 1.00 93.12 87 LEU A CA 1
ATOM 699 C C . LEU A 1 87 ? -4.063 11.986 11.443 1.00 93.12 87 LEU A C 1
ATOM 701 O O . LEU A 1 87 ? -3.834 13.120 11.028 1.00 93.12 87 LEU A O 1
ATOM 705 N N . GLU A 1 88 ? -3.302 10.940 11.127 1.00 95.31 88 GLU A N 1
ATOM 706 C CA . GLU A 1 88 ? -2.080 11.083 10.345 1.00 95.31 88 GLU A CA 1
ATOM 707 C C . GLU A 1 88 ? -1.723 9.829 9.554 1.00 95.31 88 GLU A C 1
ATOM 709 O O . GLU A 1 88 ? -2.206 8.717 9.789 1.00 95.31 88 GLU A O 1
ATOM 714 N N . THR A 1 89 ? -0.876 10.029 8.550 1.00 95.19 89 THR A N 1
ATOM 715 C CA . THR A 1 89 ? -0.247 8.945 7.804 1.00 95.19 89 THR A CA 1
ATOM 716 C C . THR A 1 89 ? 1.204 9.303 7.555 1.00 95.19 89 THR A C 1
ATOM 718 O O . THR A 1 89 ? 1.503 10.305 6.908 1.00 95.19 89 THR A O 1
ATOM 721 N N . GLU A 1 90 ? 2.091 8.467 8.068 1.00 95.50 90 GLU A N 1
ATOM 722 C CA . GLU A 1 90 ? 3.534 8.604 7.977 1.00 95.50 90 GLU A CA 1
ATOM 723 C C . GLU A 1 90 ? 4.080 7.573 6.984 1.00 95.50 90 GLU A C 1
ATOM 725 O O . GLU A 1 90 ? 3.701 6.400 7.013 1.00 95.50 90 GLU A O 1
ATOM 730 N N . VAL A 1 91 ? 4.979 8.003 6.096 1.00 95.19 91 VAL A N 1
ATOM 731 C CA . VAL A 1 91 ? 5.763 7.087 5.259 1.00 95.19 91 VAL A CA 1
ATOM 732 C C . VAL A 1 91 ? 7.059 6.795 6.006 1.00 95.19 91 VAL A C 1
ATOM 734 O O . VAL A 1 91 ? 7.917 7.666 6.119 1.00 95.19 91 VAL A O 1
ATOM 737 N N . LEU A 1 92 ? 7.196 5.572 6.508 1.00 95.56 92 LEU A N 1
ATOM 738 C CA . LEU A 1 92 ? 8.362 5.125 7.273 1.00 95.56 92 LEU A CA 1
ATOM 739 C C . LEU A 1 92 ? 9.517 4.704 6.357 1.00 95.56 92 LEU A C 1
ATOM 741 O O . LEU A 1 92 ? 10.684 4.923 6.672 1.00 95.56 92 LEU A O 1
ATOM 745 N N . LYS A 1 93 ? 9.191 4.079 5.220 1.00 93.62 93 LYS A N 1
ATOM 746 C CA . LYS A 1 93 ? 10.157 3.609 4.221 1.00 93.62 93 LYS A CA 1
ATOM 747 C C . LYS A 1 93 ? 9.537 3.674 2.832 1.00 93.62 93 LYS A C 1
ATOM 749 O O . LYS A 1 93 ? 8.377 3.309 2.658 1.00 93.62 93 LYS A O 1
ATOM 754 N N . TRP A 1 94 ? 10.320 4.068 1.834 1.00 92.06 94 TRP A N 1
ATOM 755 C CA . TRP A 1 94 ? 9.983 3.852 0.430 1.00 92.06 94 TRP A CA 1
ATOM 756 C C . TRP A 1 94 ? 11.251 3.742 -0.406 1.00 92.06 94 TRP A C 1
ATOM 758 O O . TRP A 1 94 ? 12.079 4.650 -0.423 1.00 92.06 94 TRP A O 1
ATOM 768 N N . GLU A 1 95 ? 11.403 2.617 -1.091 1.00 90.06 95 GLU A N 1
ATOM 769 C CA . GLU A 1 95 ? 12.551 2.321 -1.935 1.00 90.06 95 GLU A CA 1
ATOM 770 C C . GLU A 1 95 ? 12.070 1.675 -3.225 1.00 90.06 95 GLU A C 1
ATOM 772 O O . GLU A 1 95 ? 11.305 0.712 -3.192 1.00 90.06 95 GLU A O 1
ATOM 777 N N . VAL A 1 96 ? 12.575 2.156 -4.360 1.00 87.25 96 VAL A N 1
ATOM 778 C CA . VAL A 1 96 ? 12.368 1.506 -5.653 1.00 87.25 96 VAL A CA 1
ATOM 779 C C . VAL A 1 96 ? 13.696 1.385 -6.381 1.00 87.25 96 VAL A C 1
ATOM 781 O O . VAL A 1 96 ? 14.527 2.291 -6.354 1.00 87.25 96 VAL A O 1
ATOM 784 N N . LYS A 1 97 ? 13.898 0.241 -7.024 1.00 86.81 97 LYS A N 1
ATOM 785 C CA . LYS A 1 97 ? 15.019 -0.039 -7.917 1.00 86.81 97 LYS A CA 1
ATOM 786 C C . LYS A 1 97 ? 14.435 -0.447 -9.255 1.00 86.81 97 LYS A C 1
ATOM 788 O O . LYS A 1 97 ? 13.675 -1.406 -9.306 1.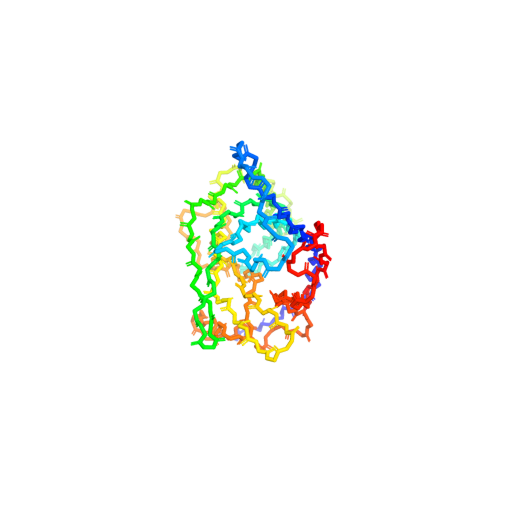00 86.81 97 LYS A O 1
ATOM 793 N N . GLU A 1 98 ? 14.787 0.267 -10.314 1.00 87.06 98 GLU A N 1
ATOM 794 C CA . GLU A 1 98 ? 14.345 -0.017 -11.678 1.00 87.06 98 GLU A CA 1
ATOM 795 C C . GLU A 1 98 ? 15.566 -0.314 -12.558 1.00 87.06 98 GLU A C 1
ATOM 797 O O . GLU A 1 98 ? 16.655 0.232 -12.370 1.00 87.06 98 GLU A O 1
ATOM 802 N N . LYS A 1 99 ? 15.402 -1.231 -13.504 1.00 85.62 99 LYS A N 1
ATOM 803 C CA . LYS A 1 99 ? 16.386 -1.567 -14.528 1.00 85.62 99 LYS A CA 1
ATOM 804 C C . LYS A 1 99 ? 15.720 -1.432 -15.884 1.00 85.62 99 LYS A C 1
ATOM 806 O O . LYS A 1 99 ? 14.629 -1.966 -16.066 1.00 85.62 99 LYS A O 1
ATOM 811 N N . ASP A 1 100 ? 16.385 -0.766 -16.821 1.00 85.56 100 ASP A N 1
ATOM 812 C CA . ASP A 1 100 ? 15.974 -0.733 -18.223 1.00 85.56 100 ASP A CA 1
ATOM 813 C C . ASP A 1 100 ? 16.840 -1.720 -19.013 1.00 85.56 100 ASP A C 1
ATOM 815 O O . ASP A 1 100 ? 18.072 -1.639 -19.019 1.00 85.56 100 ASP A O 1
ATOM 819 N N . LEU A 1 101 ? 16.195 -2.688 -19.651 1.00 83.81 101 LEU A N 1
ATOM 820 C CA . LEU A 1 101 ? 16.825 -3.660 -20.528 1.00 83.81 101 LEU A CA 1
ATOM 821 C C . LEU A 1 101 ? 16.534 -3.256 -21.975 1.00 83.81 101 LEU A C 1
ATOM 823 O O . LEU A 1 101 ? 15.423 -3.456 -22.468 1.00 83.81 101 LEU A O 1
ATOM 827 N N . VAL A 1 102 ? 17.549 -2.736 -22.668 1.00 81.06 102 VAL A N 1
ATOM 828 C CA . VAL A 1 102 ? 17.442 -2.308 -24.072 1.00 81.06 102 VAL A CA 1
ATOM 829 C C . VAL A 1 102 ? 18.103 -3.348 -24.959 1.00 81.06 102 VAL A C 1
ATOM 831 O O . VAL A 1 102 ? 19.312 -3.552 -24.865 1.00 81.06 102 VAL A O 1
ATOM 834 N N . ALA A 1 103 ? 17.333 -4.028 -25.812 1.00 71.69 103 ALA A N 1
ATOM 835 C CA . ALA A 1 103 ? 17.849 -5.095 -26.685 1.00 71.69 103 ALA A CA 1
ATOM 836 C C . ALA A 1 103 ? 18.728 -6.142 -25.947 1.00 71.69 103 ALA A C 1
ATOM 838 O O . ALA A 1 103 ? 19.710 -6.647 -26.489 1.00 71.69 103 ALA A O 1
ATOM 839 N N . GLY A 1 104 ? 18.393 -6.448 -24.686 1.00 62.94 104 GLY A N 1
ATOM 840 C CA . GLY A 1 104 ? 19.130 -7.396 -23.842 1.00 62.94 104 GLY A CA 1
ATOM 841 C C . GLY A 1 104 ? 20.379 -6.836 -23.147 1.00 62.94 104 GLY A C 1
ATOM 842 O O . GLY A 1 104 ? 21.040 -7.579 -22.426 1.00 62.94 104 GLY A O 1
ATOM 843 N N . GLN A 1 105 ? 20.703 -5.550 -23.319 1.00 65.44 105 GLN A N 1
ATOM 844 C CA . GLN A 1 105 ? 21.753 -4.871 -22.556 1.00 65.44 105 GLN A CA 1
ATOM 845 C C . GLN A 1 105 ? 21.166 -4.139 -21.345 1.00 65.44 105 GLN A C 1
ATOM 847 O O . GLN A 1 105 ? 20.225 -3.356 -21.471 1.00 65.44 105 GLN A O 1
ATOM 852 N N . GLU A 1 106 ? 21.743 -4.390 -20.169 1.00 71.12 106 GLU A N 1
ATOM 853 C CA . GLU A 1 106 ? 21.332 -3.764 -18.913 1.00 71.12 106 GLU A CA 1
ATOM 854 C C . GLU A 1 106 ? 21.839 -2.320 -18.841 1.00 71.12 106 GLU A C 1
ATOM 856 O O . GLU A 1 106 ? 23.045 -2.060 -18.831 1.00 71.12 106 GLU A O 1
ATOM 861 N N . ARG A 1 107 ? 20.908 -1.368 -18.758 1.00 66.12 107 ARG A N 1
ATOM 862 C CA . ARG A 1 107 ? 21.178 0.000 -18.321 1.00 66.12 107 ARG A CA 1
ATOM 863 C C . ARG A 1 107 ? 20.542 0.185 -16.950 1.00 66.12 107 ARG A C 1
ATOM 865 O O . ARG A 1 107 ? 19.323 0.218 -16.802 1.00 66.12 107 ARG A O 1
ATOM 872 N N . ALA A 1 108 ? 21.382 0.292 -15.925 1.00 58.53 108 ALA A N 1
ATOM 873 C CA . ALA A 1 108 ? 20.914 0.589 -14.579 1.00 58.53 108 ALA A CA 1
ATOM 874 C C . ALA A 1 108 ? 20.376 2.029 -14.535 1.00 58.53 108 ALA A C 1
ATOM 876 O O . ALA A 1 108 ? 21.148 2.987 -14.553 1.00 58.53 108 ALA A O 1
ATOM 877 N N . ALA A 1 109 ? 19.056 2.181 -14.473 1.00 57.91 109 ALA A N 1
ATOM 878 C CA . ALA A 1 109 ? 18.410 3.447 -14.164 1.00 57.91 109 ALA A CA 1
ATOM 879 C C . ALA A 1 109 ? 18.142 3.477 -12.654 1.00 57.91 109 ALA A C 1
ATOM 881 O O . ALA A 1 109 ? 17.094 3.051 -12.179 1.00 57.91 109 ALA A O 1
ATOM 882 N N . LEU A 1 110 ? 19.116 3.941 -11.866 1.00 53.12 110 LEU A N 1
ATOM 883 C CA . LEU A 1 110 ? 18.926 4.080 -10.421 1.00 53.12 110 LEU A CA 1
ATOM 884 C C . LEU A 1 110 ? 18.027 5.299 -10.147 1.00 53.12 110 LEU A C 1
ATOM 886 O O . LEU A 1 110 ? 18.514 6.399 -9.906 1.00 53.12 110 LEU A O 1
ATOM 890 N N . VAL A 1 111 ? 16.708 5.130 -10.244 1.00 57.31 111 VAL A N 1
ATOM 891 C CA . VAL A 1 111 ? 15.752 6.212 -9.978 1.00 57.31 111 VAL A CA 1
ATOM 892 C C . VAL A 1 111 ? 15.378 6.191 -8.500 1.00 57.31 111 VAL A C 1
ATOM 894 O O . VAL A 1 111 ? 14.491 5.463 -8.068 1.00 57.31 111 VAL A O 1
ATOM 897 N N . SER A 1 112 ? 16.077 7.003 -7.713 1.00 52.84 112 SER A N 1
ATOM 898 C CA . SER A 1 112 ? 15.885 7.143 -6.265 1.00 52.84 112 SER A CA 1
ATOM 899 C C . SER A 1 112 ? 14.810 8.167 -5.866 1.00 52.84 112 SER A C 1
ATOM 901 O O . SER A 1 112 ? 14.646 8.432 -4.680 1.00 52.84 112 SER A O 1
ATOM 903 N N . SER A 1 113 ? 14.060 8.748 -6.812 1.00 56.47 113 SER A N 1
ATOM 904 C CA . SER A 1 113 ? 13.165 9.887 -6.539 1.00 56.47 113 SER A CA 1
ATOM 905 C C . SER A 1 113 ? 11.694 9.665 -6.910 1.00 56.47 113 SER A C 1
ATOM 907 O O . SER A 1 113 ? 11.020 10.609 -7.325 1.00 56.47 113 SER A O 1
ATOM 909 N N . SER A 1 114 ? 11.171 8.442 -6.790 1.00 72.56 114 SER A N 1
ATOM 910 C CA . SER A 1 114 ? 9.719 8.253 -6.895 1.00 72.56 114 SER A CA 1
ATOM 911 C C . SER A 1 114 ? 9.034 8.676 -5.597 1.00 72.56 114 SER A C 1
ATOM 913 O O . SER A 1 114 ? 9.471 8.314 -4.505 1.00 72.56 114 SER A O 1
ATOM 915 N N . SER A 1 115 ? 7.961 9.461 -5.704 1.00 84.75 115 SER A 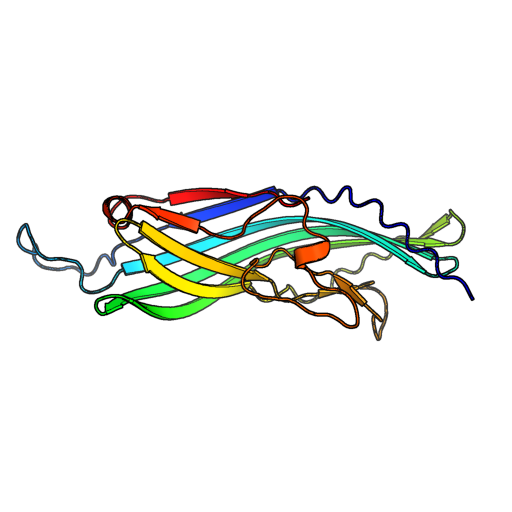N 1
ATOM 916 C CA . SER A 1 115 ? 7.117 9.756 -4.548 1.00 84.75 115 SER A CA 1
ATOM 917 C C . SER A 1 115 ? 6.460 8.461 -4.059 1.00 84.75 115 SER A C 1
ATOM 919 O O . SER A 1 115 ? 5.948 7.715 -4.901 1.00 84.75 115 SER A O 1
ATOM 921 N N . PRO A 1 116 ? 6.415 8.202 -2.742 1.00 89.62 116 PRO A N 1
ATOM 922 C CA . PRO A 1 116 ? 5.726 7.032 -2.220 1.00 89.62 116 PRO A CA 1
ATOM 923 C C . PRO A 1 116 ? 4.237 7.065 -2.590 1.00 89.62 116 PRO A C 1
ATOM 925 O O . PRO A 1 116 ? 3.640 8.149 -2.620 1.00 89.62 116 PRO A O 1
ATOM 928 N N . PRO A 1 117 ? 3.607 5.904 -2.835 1.00 90.75 117 PRO A N 1
ATOM 929 C CA . PRO A 1 117 ? 2.158 5.833 -2.932 1.00 90.75 117 PRO A CA 1
ATOM 930 C C . PRO A 1 117 ? 1.512 6.310 -1.632 1.00 90.75 117 PRO A C 1
ATOM 932 O O . PRO A 1 117 ? 2.050 6.139 -0.533 1.00 90.75 117 PRO A O 1
ATOM 935 N N . ARG A 1 118 ? 0.325 6.905 -1.759 1.00 90.94 118 ARG A N 1
ATOM 936 C CA . ARG A 1 118 ? -0.472 7.295 -0.597 1.00 90.94 118 ARG A CA 1
ATOM 937 C C . ARG A 1 118 ? -1.194 6.076 -0.045 1.00 90.94 118 ARG A C 1
ATOM 939 O O . ARG A 1 118 ? -1.930 5.421 -0.779 1.00 90.94 118 ARG A O 1
ATOM 946 N N . PHE A 1 119 ? -1.008 5.823 1.245 1.00 91.94 119 PHE A N 1
ATOM 947 C CA . PHE A 1 119 ? -1.755 4.825 2.000 1.00 91.94 119 PHE A CA 1
ATOM 948 C C . PHE A 1 119 ? -3.066 5.423 2.507 1.00 91.94 119 PHE A C 1
ATOM 950 O O . PHE A 1 119 ? -3.065 6.473 3.152 1.00 91.94 119 PHE A O 1
ATOM 957 N N . ARG A 1 120 ? -4.188 4.776 2.189 1.00 88.62 120 ARG A N 1
ATOM 958 C CA . ARG A 1 120 ? -5.526 5.212 2.590 1.00 88.62 120 ARG A CA 1
ATOM 959 C C . ARG A 1 120 ? -6.277 4.084 3.268 1.00 88.62 120 ARG A C 1
ATOM 961 O O . ARG A 1 120 ? -6.321 2.970 2.760 1.00 88.62 120 ARG A O 1
ATOM 968 N N . VAL A 1 121 ? -6.939 4.417 4.367 1.00 86.75 121 VAL A N 1
ATOM 969 C CA . VAL A 1 121 ? -7.957 3.566 4.983 1.00 86.75 121 VAL A CA 1
ATOM 970 C C . VAL A 1 121 ? -9.307 3.978 4.405 1.00 86.75 121 VAL A C 1
ATOM 972 O O . VAL A 1 121 ? -9.628 5.165 4.371 1.00 86.75 121 VAL A O 1
ATOM 975 N N . GLY A 1 122 ? -10.033 3.009 3.854 1.00 78.06 122 GLY A N 1
ATOM 976 C CA . GLY A 1 122 ? -11.277 3.216 3.121 1.00 78.06 122 GLY A CA 1
ATOM 977 C C . GLY A 1 122 ? -12.495 3.208 4.036 1.00 78.06 122 GLY A C 1
ATOM 978 O O . GLY A 1 122 ? -13.056 4.257 4.331 1.00 78.06 122 GLY A O 1
ATOM 979 N N . SER A 1 123 ? -12.922 2.018 4.457 1.00 71.88 123 SER A N 1
ATOM 980 C CA . SER A 1 123 ? -14.106 1.838 5.302 1.00 71.88 123 SER A CA 1
ATOM 981 C C . SER A 1 123 ? -13.772 1.017 6.540 1.00 71.88 123 SER A C 1
ATOM 983 O O . SER A 1 123 ? -12.921 0.128 6.495 1.00 71.88 123 SER A O 1
ATOM 985 N N . PHE A 1 124 ? -14.444 1.351 7.639 1.00 75.19 124 PHE A N 1
ATOM 986 C CA . PHE A 1 124 ? -14.455 0.572 8.866 1.00 75.19 124 PHE A CA 1
ATOM 987 C C . PHE A 1 124 ? -15.911 0.220 9.148 1.00 75.19 124 PHE A C 1
ATOM 989 O O . PHE A 1 124 ? -16.723 1.110 9.380 1.00 75.19 124 PHE A O 1
ATOM 996 N N . LEU A 1 125 ? -16.259 -1.058 9.053 1.00 79.81 125 LEU A N 1
ATOM 997 C CA . LEU A 1 125 ? -17.629 -1.529 9.223 1.00 79.81 125 LEU A CA 1
ATOM 998 C C . LEU A 1 125 ? -17.690 -2.465 10.416 1.00 79.81 125 LEU A C 1
ATOM 1000 O O . LEU A 1 125 ? -16.865 -3.369 10.547 1.00 79.81 125 LEU A O 1
ATOM 1004 N N . ARG A 1 126 ? -18.695 -2.287 11.268 1.00 78.94 126 ARG A N 1
ATOM 1005 C CA . ARG A 1 126 ? -19.034 -3.284 12.276 1.00 78.94 126 ARG A CA 1
ATOM 1006 C C . ARG A 1 126 ? -20.142 -4.159 11.715 1.00 78.94 126 ARG A C 1
ATOM 1008 O O . ARG A 1 126 ? -21.241 -3.688 11.452 1.00 78.94 126 ARG A O 1
ATOM 1015 N N . GLN A 1 127 ? -19.871 -5.448 11.558 1.00 81.94 127 GLN A N 1
ATOM 1016 C CA . GLN A 1 127 ? -20.888 -6.405 11.144 1.00 81.94 127 GLN A CA 1
ATOM 1017 C C . GLN A 1 127 ? -20.897 -7.579 12.113 1.00 81.94 127 GLN A C 1
ATOM 1019 O O . GLN A 1 127 ? -19.896 -8.275 12.275 1.00 81.94 127 GLN A O 1
ATOM 1024 N N . ALA A 1 128 ? -22.053 -7.790 12.747 1.00 82.12 128 ALA A N 1
ATOM 1025 C CA . ALA A 1 128 ? -22.246 -8.788 13.794 1.00 82.12 128 ALA A CA 1
ATOM 1026 C C . ALA A 1 128 ? -21.201 -8.651 14.923 1.00 82.12 128 ALA A C 1
ATOM 1028 O O . ALA A 1 128 ? -21.235 -7.689 15.694 1.00 82.12 128 ALA A O 1
ATOM 1029 N N . ASP A 1 129 ? -20.287 -9.610 15.023 1.00 84.31 129 ASP A N 1
ATOM 1030 C CA . ASP A 1 129 ? -19.262 -9.731 16.053 1.00 84.31 129 ASP A CA 1
ATOM 1031 C C . ASP A 1 129 ? -17.848 -9.431 15.535 1.00 84.31 129 ASP A C 1
ATOM 1033 O O . ASP A 1 129 ? -16.872 -9.791 16.194 1.00 84.31 129 ASP A O 1
ATOM 1037 N N . ALA A 1 130 ? -17.715 -8.751 14.392 1.00 84.25 130 ALA A N 1
ATOM 1038 C CA . ALA A 1 130 ? -16.426 -8.380 13.824 1.00 84.25 130 ALA A CA 1
ATOM 1039 C C . ALA A 1 130 ? -16.405 -6.962 13.245 1.00 84.25 130 ALA A C 1
ATOM 1041 O O . ALA A 1 130 ? -17.414 -6.401 12.811 1.00 84.25 130 ALA A O 1
ATOM 1042 N N . PHE A 1 131 ? -15.202 -6.406 13.232 1.00 82.31 131 PHE A N 1
ATOM 1043 C CA . PHE A 1 131 ? -14.852 -5.165 12.577 1.00 82.31 131 PHE A CA 1
ATOM 1044 C C . PHE A 1 131 ? -14.093 -5.461 11.291 1.00 82.31 131 PHE A C 1
ATOM 1046 O O . PHE A 1 131 ? -13.119 -6.212 11.297 1.00 82.31 131 PHE A O 1
ATOM 1053 N N . TYR A 1 132 ? -14.537 -4.855 10.203 1.00 84.62 132 TYR A N 1
ATOM 1054 C CA . TYR A 1 132 ? -13.961 -4.985 8.877 1.00 84.62 132 TYR A CA 1
ATOM 1055 C C . TYR A 1 132 ? -13.292 -3.671 8.529 1.00 84.62 132 TYR A C 1
ATOM 1057 O O . TYR A 1 132 ? -13.960 -2.642 8.468 1.00 84.62 132 TYR A O 1
ATOM 1065 N N . LEU A 1 133 ? -11.988 -3.714 8.296 1.00 83.88 133 LEU A N 1
ATOM 1066 C CA . LEU A 1 133 ? -11.223 -2.580 7.814 1.00 83.88 133 LEU A CA 1
ATOM 1067 C C . LEU A 1 133 ? -10.761 -2.840 6.385 1.00 83.88 133 LEU A C 1
ATOM 1069 O O . LEU A 1 133 ? -10.171 -3.879 6.081 1.00 83.88 133 LEU A O 1
ATOM 1073 N N . ASP A 1 134 ? -11.020 -1.851 5.538 1.00 85.69 134 ASP A N 1
ATOM 1074 C CA . ASP A 1 134 ? -10.554 -1.789 4.166 1.00 85.69 134 ASP A CA 1
ATOM 1075 C C . ASP A 1 134 ? -9.451 -0.734 4.000 1.00 85.69 134 ASP A C 1
ATOM 1077 O O . ASP A 1 134 ? -9.545 0.358 4.563 1.00 85.69 134 ASP A O 1
ATOM 1081 N N . PHE A 1 135 ? -8.424 -1.017 3.197 1.00 85.69 135 PHE A N 1
ATOM 1082 C CA . PHE A 1 135 ? -7.323 -0.081 2.940 1.00 85.69 135 PHE A CA 1
ATOM 1083 C C . PHE A 1 135 ? -6.731 -0.217 1.537 1.00 85.69 135 PHE A C 1
ATOM 1085 O O . PHE A 1 135 ? -6.701 -1.298 0.977 1.00 85.69 135 PHE A O 1
ATOM 1092 N N . PHE A 1 136 ? -6.177 0.835 0.950 1.00 86.62 136 PHE A N 1
ATOM 1093 C CA . PHE A 1 136 ? -5.538 0.733 -0.364 1.00 86.62 136 PHE A CA 1
ATOM 1094 C C . PHE A 1 136 ? -4.342 1.668 -0.499 1.00 86.62 136 PHE A C 1
ATOM 1096 O O . PHE A 1 136 ? -4.210 2.660 0.225 1.00 86.62 136 PHE A O 1
ATOM 1103 N N . LEU A 1 137 ? -3.475 1.345 -1.455 1.00 87.56 137 LEU A N 1
ATOM 1104 C CA . LEU A 1 137 ? -2.398 2.219 -1.900 1.00 87.56 137 LEU A CA 1
ATOM 1105 C C . LEU A 1 137 ? -2.757 2.839 -3.249 1.00 87.56 137 LEU A C 1
ATOM 1107 O O . LEU A 1 137 ? -3.191 2.147 -4.170 1.00 87.56 137 LEU A O 1
ATOM 1111 N N . GLU A 1 138 ? -2.573 4.153 -3.377 1.00 87.06 138 GLU A N 1
ATOM 1112 C CA . GLU A 1 138 ? -2.775 4.829 -4.660 1.00 87.06 138 GLU A CA 1
ATOM 1113 C C . GLU A 1 138 ? -1.789 4.295 -5.724 1.00 87.06 138 GLU A C 1
ATOM 1115 O O . GLU A 1 138 ? -0.611 4.094 -5.417 1.00 87.06 138 GLU A O 1
ATOM 1120 N N . PRO A 1 139 ? -2.224 4.104 -6.985 1.00 86.00 139 PRO A N 1
ATOM 1121 C CA . PRO A 1 139 ? -1.341 3.632 -8.047 1.00 86.00 139 PRO A CA 1
ATOM 1122 C C . PRO A 1 139 ? -0.176 4.586 -8.328 1.00 86.00 139 PRO A C 1
ATOM 1124 O O . PRO A 1 139 ? -0.381 5.796 -8.498 1.00 86.00 139 PRO A O 1
ATOM 1127 N N . ILE A 1 140 ? 1.028 4.034 -8.479 1.00 86.12 140 ILE A N 1
ATOM 1128 C CA . ILE A 1 140 ? 2.242 4.791 -8.825 1.00 86.12 140 ILE A CA 1
ATOM 1129 C C . ILE A 1 140 ? 2.487 4.779 -10.329 1.00 86.12 140 ILE A C 1
ATOM 1131 O O . ILE A 1 140 ? 2.179 3.801 -10.999 1.00 86.12 140 ILE A O 1
ATOM 1135 N N . ALA A 1 141 ? 3.043 5.857 -10.874 1.00 85.06 141 ALA A N 1
ATOM 1136 C CA . ALA A 1 141 ? 3.396 5.916 -12.289 1.00 85.06 141 ALA A CA 1
ATOM 1137 C C . ALA A 1 141 ? 4.627 5.038 -12.578 1.00 85.06 141 ALA A C 1
ATOM 1139 O O . ALA A 1 141 ? 5.544 5.018 -11.767 1.00 85.06 141 ALA A O 1
ATOM 1140 N N . ILE A 1 142 ? 4.650 4.327 -13.708 1.00 81.69 142 ILE A N 1
ATOM 1141 C CA . ILE A 1 142 ? 5.789 3.525 -14.183 1.00 81.69 142 ILE A CA 1
ATOM 1142 C C . ILE A 1 142 ? 5.934 3.640 -15.713 1.00 81.69 142 ILE A C 1
ATOM 1144 O O . ILE A 1 142 ? 4.930 3.855 -16.405 1.00 81.69 142 ILE A O 1
ATOM 1148 N N . PRO A 1 143 ? 7.143 3.470 -16.276 1.00 79.81 143 PRO A N 1
ATOM 1149 C CA . PRO A 1 143 ? 8.450 3.380 -15.607 1.00 79.81 143 PRO A CA 1
ATOM 1150 C C . PRO A 1 143 ? 8.842 4.670 -14.870 1.00 79.81 143 PRO A C 1
ATOM 1152 O O . PRO A 1 143 ? 8.445 5.763 -15.273 1.00 79.81 143 PRO A O 1
ATOM 1155 N N . LEU A 1 144 ? 9.622 4.562 -13.795 1.00 76.31 144 LEU A N 1
ATOM 1156 C CA . LEU A 1 144 ? 9.954 5.697 -12.920 1.00 76.31 144 LEU A CA 1
ATOM 1157 C C . LEU A 1 144 ? 10.948 6.683 -13.542 1.00 76.31 144 LEU A C 1
ATOM 1159 O O . LEU A 1 144 ? 10.961 7.855 -13.168 1.00 76.31 144 LEU A O 1
ATOM 1163 N N . GLY A 1 145 ? 11.774 6.227 -14.485 1.00 67.31 145 GLY A N 1
ATOM 1164 C CA . GLY A 1 145 ? 12.782 7.055 -15.156 1.00 67.31 145 GLY A CA 1
ATOM 1165 C C . GLY A 1 145 ? 12.264 7.951 -16.283 1.00 67.31 145 GLY A C 1
ATOM 1166 O O . GLY A 1 145 ? 13.049 8.704 -16.861 1.00 67.31 145 GLY A O 1
ATOM 1167 N N . LEU A 1 146 ? 10.974 7.878 -16.627 1.00 71.50 146 LEU A N 1
ATOM 1168 C CA . LEU A 1 146 ? 10.407 8.655 -17.728 1.00 71.50 146 LEU A CA 1
ATOM 1169 C C . LEU A 1 146 ? 9.776 9.970 -17.230 1.00 71.50 146 LEU A C 1
ATOM 1171 O O . LEU A 1 146 ? 9.026 9.951 -16.257 1.00 71.50 146 LEU A O 1
ATOM 1175 N N . PRO A 1 147 ? 9.994 11.112 -17.919 1.00 66.25 147 PRO A N 1
ATOM 1176 C CA . PRO A 1 147 ? 9.413 12.406 -17.532 1.00 66.25 147 PRO A CA 1
ATOM 1177 C C . PRO A 1 147 ? 7.878 12.428 -17.490 1.00 66.25 147 PRO A C 1
ATOM 1179 O O . PRO A 1 147 ? 7.286 13.218 -16.760 1.00 66.25 147 PRO A O 1
ATOM 1182 N N . ALA A 1 148 ? 7.235 11.578 -18.291 1.00 69.12 148 ALA A N 1
ATOM 1183 C CA . ALA A 1 148 ? 5.791 11.398 -18.331 1.00 69.12 148 ALA A CA 1
ATOM 1184 C C . ALA A 1 148 ? 5.500 9.902 -18.518 1.00 69.12 148 ALA A C 1
ATOM 1186 O O . ALA A 1 148 ? 5.388 9.440 -19.657 1.00 69.12 148 ALA A O 1
ATOM 1187 N N . PRO A 1 149 ? 5.455 9.123 -17.424 1.00 69.75 149 PRO A N 1
ATOM 1188 C CA . PRO A 1 149 ? 5.258 7.690 -17.525 1.00 69.75 149 PRO A CA 1
ATOM 1189 C C . PRO A 1 149 ? 3.866 7.397 -18.100 1.00 69.75 149 PRO A C 1
ATOM 1191 O O . PRO A 1 149 ? 2.883 7.978 -17.631 1.00 69.75 149 PRO A O 1
ATOM 1194 N N . PRO A 1 150 ? 3.759 6.517 -19.106 1.00 71.62 150 PRO A N 1
ATOM 1195 C CA . PRO A 1 150 ? 2.486 6.244 -19.766 1.00 71.62 150 PRO A CA 1
ATOM 1196 C C . PRO A 1 150 ? 1.545 5.386 -18.916 1.00 71.62 150 PRO A C 1
ATOM 1198 O O . PRO A 1 150 ? 0.347 5.354 -19.185 1.00 71.62 150 PRO A O 1
ATOM 1201 N N . HIS A 1 151 ? 2.061 4.691 -17.898 1.00 80.50 151 HIS A N 1
ATOM 1202 C CA . HIS A 1 151 ? 1.307 3.674 -17.176 1.00 80.50 151 HIS A CA 1
ATOM 1203 C C . HIS A 1 151 ? 1.378 3.848 -15.669 1.00 80.50 151 HIS A C 1
ATOM 1205 O O . HIS A 1 151 ? 2.196 4.595 -15.126 1.00 80.50 151 HIS A O 1
ATOM 1211 N N . ARG A 1 152 ? 0.486 3.133 -14.985 1.00 83.69 152 ARG A N 1
ATOM 1212 C CA . ARG A 1 152 ? 0.461 3.056 -13.533 1.00 83.69 152 ARG A CA 1
ATOM 1213 C C . ARG A 1 152 ? 0.548 1.615 -13.075 1.00 83.69 152 ARG A C 1
ATOM 1215 O O . ARG A 1 152 ? -0.161 0.753 -13.586 1.00 83.69 152 ARG A O 1
ATOM 1222 N N . LEU A 1 153 ? 1.388 1.382 -12.079 1.00 84.56 153 LEU A N 1
ATOM 1223 C CA . LEU A 1 153 ? 1.385 0.153 -11.319 1.00 84.56 153 LEU A CA 1
ATOM 1224 C C . LEU A 1 153 ? 0.229 0.217 -10.322 1.00 84.56 153 LEU A C 1
ATOM 1226 O O . LEU A 1 153 ? 0.224 1.054 -9.415 1.00 84.56 153 LEU A O 1
ATOM 1230 N N . LEU A 1 154 ? -0.754 -0.660 -10.514 1.00 84.25 154 LEU A N 1
ATOM 1231 C CA . LEU A 1 154 ? -1.825 -0.863 -9.548 1.00 84.25 154 LEU A CA 1
ATOM 1232 C C . LEU A 1 154 ? -1.252 -1.634 -8.356 1.00 84.25 154 LEU A C 1
ATOM 1234 O O . LEU A 1 154 ? -0.716 -2.729 -8.515 1.00 84.25 154 LEU A O 1
ATOM 1238 N N . LEU A 1 155 ? -1.332 -1.028 -7.177 1.00 83.31 155 LEU A N 1
ATOM 1239 C CA . LEU A 1 155 ? -0.892 -1.623 -5.919 1.00 83.31 155 LEU A CA 1
ATOM 1240 C C . LEU A 1 155 ? -2.070 -2.325 -5.228 1.00 83.31 155 LEU A C 1
ATOM 1242 O O . LEU A 1 155 ? -3.214 -2.108 -5.637 1.00 83.31 155 LEU A O 1
ATOM 1246 N N . PRO A 1 156 ? -1.813 -3.162 -4.203 1.00 75.06 156 PRO A N 1
ATOM 1247 C CA . PRO A 1 156 ? -2.867 -3.817 -3.444 1.00 75.06 156 PRO A CA 1
ATOM 1248 C C . PRO A 1 156 ? -4.006 -2.868 -3.056 1.00 75.06 156 PRO A C 1
ATOM 1250 O O . PRO A 1 156 ? -3.796 -1.816 -2.442 1.00 75.06 156 PRO A O 1
ATOM 1253 N N . ALA A 1 157 ? -5.215 -3.262 -3.444 1.00 75.06 157 ALA A N 1
ATOM 1254 C CA . ALA A 1 157 ? -6.447 -2.531 -3.208 1.00 75.06 157 ALA A CA 1
ATOM 1255 C C . ALA A 1 157 ? -7.604 -3.502 -2.963 1.00 75.06 157 ALA A C 1
ATOM 1257 O O . ALA A 1 157 ? -7.463 -4.720 -3.102 1.00 75.06 157 ALA A O 1
ATOM 1258 N N . SER A 1 158 ? -8.752 -2.951 -2.579 1.00 67.69 158 SER A N 1
ATOM 1259 C CA . SER A 1 158 ? -9.909 -3.749 -2.196 1.00 67.69 158 SER A CA 1
ATOM 1260 C C . SER A 1 158 ? -10.729 -4.194 -3.370 1.00 67.69 158 SER A C 1
ATOM 1262 O O . SER A 1 158 ? -10.890 -3.447 -4.326 1.00 67.69 158 SER A O 1
ATOM 1264 N N . ALA A 1 159 ? -11.335 -5.376 -3.261 1.00 64.56 159 ALA A N 1
ATOM 1265 C CA . ALA A 1 159 ? -12.307 -5.820 -4.253 1.00 64.56 159 ALA A CA 1
ATOM 1266 C C . ALA A 1 159 ? -13.494 -4.841 -4.366 1.00 64.56 159 ALA A C 1
ATOM 1268 O O . ALA A 1 159 ? -14.093 -4.707 -5.431 1.00 64.56 159 ALA A O 1
ATOM 1269 N N . SER A 1 160 ? -13.818 -4.127 -3.282 1.00 64.94 160 SER A N 1
ATOM 1270 C CA . SER A 1 160 ? -14.832 -3.067 -3.260 1.00 64.94 160 SER A CA 1
ATOM 1271 C C . SER A 1 160 ? -14.398 -1.781 -3.973 1.00 64.94 160 SER A C 1
ATOM 1273 O O . SER A 1 160 ? -15.248 -1.044 -4.469 1.00 64.94 160 SER A O 1
ATOM 1275 N N . GLN A 1 161 ? -13.096 -1.514 -4.069 1.00 67.38 161 GLN A N 1
ATOM 1276 C CA . GLN A 1 161 ? -12.536 -0.468 -4.913 1.00 67.38 161 GLN A CA 1
ATOM 1277 C C . GLN A 1 161 ? -12.438 -1.054 -6.326 1.00 67.38 161 GLN A C 1
ATOM 1279 O O . GLN A 1 161 ? -11.432 -1.661 -6.679 1.00 67.38 161 GLN A O 1
ATOM 1284 N N . ASP A 1 162 ? -13.493 -0.924 -7.141 1.00 68.19 162 ASP A N 1
ATOM 1285 C CA . ASP A 1 162 ? -13.472 -1.274 -8.577 1.00 68.19 162 ASP A CA 1
ATOM 1286 C C . ASP A 1 162 ? -12.494 -0.333 -9.305 1.00 68.19 162 ASP A C 1
ATOM 1288 O O . ASP A 1 162 ? -12.894 0.588 -10.017 1.00 68.19 162 ASP A O 1
ATOM 1292 N N . LEU A 1 163 ? -11.191 -0.510 -9.054 1.00 72.38 163 LEU A N 1
ATOM 1293 C CA . LEU A 1 163 ? -10.123 0.310 -9.594 1.00 72.38 163 LEU A CA 1
ATOM 1294 C C . LEU A 1 163 ? -10.072 0.067 -11.096 1.00 72.38 163 LEU A C 1
ATOM 1296 O O . LEU A 1 163 ? -9.697 -1.010 -11.574 1.00 72.38 163 LEU A O 1
ATOM 1300 N N . ARG A 1 164 ? -10.468 1.102 -11.831 1.00 71.25 164 ARG A N 1
ATOM 1301 C CA . ARG A 1 164 ? -10.429 1.143 -13.286 1.00 71.25 164 ARG A CA 1
ATOM 1302 C C . ARG A 1 164 ? -9.309 2.067 -13.717 1.00 71.25 164 ARG A C 1
ATOM 1304 O O . ARG A 1 164 ? -9.278 3.233 -13.324 1.00 71.25 164 ARG A O 1
ATOM 1311 N N . TRP A 1 165 ? -8.417 1.554 -14.551 1.00 69.06 165 TRP A N 1
ATOM 1312 C CA . TRP A 1 165 ? -7.438 2.372 -15.250 1.00 69.06 165 TRP A CA 1
ATOM 1313 C C . TRP A 1 165 ? -7.488 2.037 -16.733 1.00 69.06 165 TRP A C 1
ATOM 1315 O O . TRP A 1 165 ? -7.207 0.907 -17.129 1.00 69.06 165 TRP A O 1
ATOM 1325 N N . GLU A 1 166 ? -7.874 3.019 -17.548 1.00 75.75 166 GLU A N 1
ATOM 1326 C CA . GLU A 1 166 ? -8.153 2.830 -18.975 1.00 75.75 166 GLU A CA 1
ATOM 1327 C C . GLU A 1 166 ? -9.161 1.686 -19.206 1.00 75.75 166 GLU A C 1
ATOM 1329 O O . GLU A 1 166 ? -10.328 1.809 -18.836 1.00 75.75 166 GLU A O 1
ATOM 1334 N N . GLN A 1 167 ? -8.720 0.583 -19.815 1.00 71.19 167 GLN A N 1
ATOM 1335 C CA . GLN A 1 167 ? -9.525 -0.611 -20.090 1.00 71.19 167 GLN A CA 1
ATOM 1336 C C . GLN A 1 167 ? -9.300 -1.732 -19.064 1.00 71.19 167 GLN A C 1
ATOM 1338 O O . GLN A 1 167 ? -9.951 -2.769 -19.151 1.00 71.19 167 GLN A O 1
ATOM 1343 N N . MET A 1 168 ? -8.391 -1.549 -18.101 1.00 70.88 168 MET A N 1
ATOM 1344 C CA . MET A 1 168 ? -8.085 -2.554 -17.087 1.00 70.88 168 MET A CA 1
ATOM 1345 C C . MET A 1 168 ? -8.980 -2.389 -15.861 1.00 70.88 168 MET A C 1
ATOM 1347 O O . MET A 1 168 ? -9.137 -1.288 -15.324 1.00 70.88 168 MET A O 1
ATOM 1351 N N . ARG A 1 169 ? -9.523 -3.513 -15.389 1.00 78.50 169 ARG A N 1
ATOM 1352 C CA . ARG A 1 169 ? -10.254 -3.622 -14.125 1.00 78.50 169 ARG A CA 1
ATOM 1353 C C . ARG A 1 169 ? -9.425 -4.454 -13.165 1.00 78.50 169 ARG A C 1
ATOM 1355 O O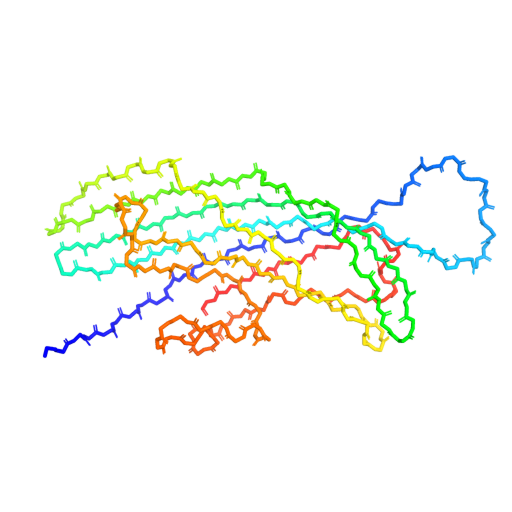 . ARG A 1 169 ? -9.247 -5.642 -13.397 1.00 78.50 169 ARG A O 1
ATOM 1362 N N . TYR A 1 170 ? -8.922 -3.836 -12.101 1.00 77.00 170 TYR A N 1
ATOM 1363 C CA . TYR A 1 170 ? -8.009 -4.468 -11.141 1.00 77.00 170 TYR A CA 1
ATOM 1364 C C . TYR A 1 170 ? -8.469 -5.868 -10.698 1.00 77.00 170 TYR A C 1
ATOM 1366 O O . TYR A 1 170 ? -7.711 -6.830 -10.795 1.00 77.00 170 TYR A O 1
ATOM 1374 N N . ASN A 1 171 ? -9.745 -5.996 -10.326 1.00 77.44 171 ASN A N 1
ATOM 1375 C CA . ASN A 1 171 ? -10.341 -7.242 -9.837 1.00 77.44 171 ASN A CA 1
ATOM 1376 C C . ASN A 1 171 ? -10.352 -8.394 -10.858 1.00 77.44 171 ASN A C 1
ATOM 1378 O O . ASN A 1 171 ? -10.556 -9.535 -10.466 1.00 77.44 171 ASN A O 1
ATOM 1382 N N . GLU A 1 172 ? -10.157 -8.123 -12.150 1.00 81.25 172 GLU A N 1
ATOM 1383 C CA . GLU A 1 172 ? -10.058 -9.165 -13.183 1.00 81.25 172 GLU A CA 1
ATOM 1384 C C . GLU A 1 172 ? -8.645 -9.761 -13.278 1.00 81.25 172 GLU A C 1
ATOM 1386 O O . GLU A 1 172 ? -8.468 -10.831 -13.856 1.00 81.25 172 GLU A O 1
ATOM 1391 N N . TYR A 1 173 ? -7.646 -9.088 -12.698 1.00 76.50 173 TYR A N 1
ATOM 1392 C CA . TYR A 1 173 ? -6.237 -9.488 -12.740 1.00 76.50 173 TYR A CA 1
ATOM 1393 C C . TYR A 1 173 ? -5.698 -9.977 -11.393 1.00 76.50 173 TYR A C 1
ATOM 1395 O O . TYR A 1 173 ? -4.613 -10.549 -11.357 1.00 76.50 173 TYR A O 1
ATOM 1403 N N . VAL A 1 174 ? -6.438 -9.781 -10.299 1.00 72.94 174 VAL A N 1
ATOM 1404 C CA . VAL A 1 174 ? -6.106 -10.366 -8.995 1.00 72.94 174 VAL A CA 1
ATOM 1405 C C . VAL A 1 174 ? -6.664 -11.778 -8.941 1.00 72.94 174 VAL A C 1
ATOM 1407 O O . VAL A 1 174 ? -7.878 -11.970 -8.932 1.00 72.94 174 VAL A O 1
ATOM 1410 N N . SER A 1 175 ? -5.782 -12.774 -8.887 1.00 66.62 175 SER A N 1
ATOM 1411 C CA . SER A 1 175 ? -6.203 -14.171 -8.757 1.00 66.62 175 SER A CA 1
ATOM 1412 C C . SER A 1 175 ? -6.390 -14.574 -7.294 1.00 66.62 175 SER A C 1
ATOM 1414 O O . SER A 1 175 ? -7.313 -15.321 -6.973 1.00 66.62 175 SER A O 1
ATOM 1416 N N . HIS A 1 176 ? -5.534 -14.059 -6.405 1.00 63.75 176 HIS A N 1
ATOM 1417 C CA . HIS A 1 176 ? -5.562 -14.315 -4.966 1.00 63.75 176 HIS A CA 1
ATOM 1418 C C . HIS A 1 176 ? -5.139 -13.064 -4.190 1.00 63.75 176 HIS A C 1
ATOM 1420 O O . HIS A 1 176 ? -4.324 -12.276 -4.667 1.00 63.75 176 HIS A O 1
ATOM 1426 N N . GLY A 1 177 ? -5.671 -12.914 -2.975 1.00 66.94 177 GLY A N 1
ATOM 1427 C CA . GLY A 1 177 ? -5.354 -11.819 -2.058 1.00 66.94 177 GLY A CA 1
ATOM 1428 C C . GLY A 1 177 ? -6.577 -10.989 -1.675 1.00 66.94 177 GLY A C 1
ATOM 1429 O O . GLY A 1 177 ? -7.531 -10.842 -2.434 1.00 66.94 177 GLY A O 1
ATOM 1430 N N . SER A 1 178 ? -6.568 -10.467 -0.454 1.00 70.06 178 SER A N 1
ATOM 1431 C CA . SER A 1 178 ? -7.572 -9.539 0.064 1.00 70.06 178 SER A CA 1
ATOM 1432 C C . SER A 1 178 ? -6.870 -8.582 1.007 1.00 70.06 178 SER A C 1
ATOM 1434 O O . SER A 1 178 ? -5.941 -8.959 1.708 1.00 70.06 178 SER A O 1
ATOM 1436 N N . ASN A 1 179 ? -7.323 -7.345 1.023 1.00 75.44 179 ASN A N 1
ATOM 1437 C CA . ASN A 1 179 ? -6.861 -6.285 1.907 1.00 75.44 179 ASN A CA 1
ATOM 1438 C C . ASN A 1 179 ? -7.821 -6.064 3.090 1.00 75.44 179 ASN A C 1
ATOM 1440 O O . ASN A 1 179 ? -7.696 -5.080 3.813 1.00 75.44 179 ASN A O 1
ATOM 1444 N N . TRP A 1 180 ? -8.801 -6.953 3.280 1.00 78.62 180 TRP A N 1
ATOM 1445 C CA . TRP A 1 180 ? -9.716 -6.863 4.407 1.00 78.62 180 TRP A CA 1
ATOM 1446 C C . TRP A 1 180 ? -9.045 -7.358 5.680 1.00 78.62 180 TRP A C 1
ATOM 1448 O O . TRP A 1 180 ? -8.653 -8.526 5.809 1.00 78.62 180 TRP A O 1
ATOM 1458 N N . VAL A 1 181 ? -8.973 -6.477 6.665 1.00 79.19 181 VAL A N 1
ATOM 1459 C CA . VAL A 1 181 ? -8.585 -6.818 8.030 1.00 79.19 181 VAL A CA 1
ATOM 1460 C C . VAL A 1 181 ? -9.868 -7.068 8.804 1.00 79.19 181 VAL A C 1
ATOM 1462 O O . VAL A 1 181 ? -10.736 -6.204 8.854 1.00 79.19 181 VAL A O 1
ATOM 1465 N N . VAL A 1 182 ? -10.006 -8.266 9.369 1.00 84.25 182 VAL A N 1
ATOM 1466 C CA . VAL A 1 182 ? -11.205 -8.657 10.115 1.00 84.25 182 VAL A CA 1
ATOM 1467 C C . VAL A 1 182 ? -10.792 -8.869 11.557 1.00 84.25 182 VAL A C 1
ATOM 1469 O O . VAL A 1 182 ? -10.120 -9.852 11.857 1.00 84.25 182 VAL A O 1
ATOM 1472 N N . VAL A 1 183 ? -11.165 -7.936 12.426 1.00 82.06 183 VAL A N 1
ATOM 1473 C CA . VAL A 1 183 ? -10.842 -7.973 13.853 1.00 82.06 183 VAL A CA 1
ATOM 1474 C C . VAL A 1 183 ? -12.096 -8.387 14.618 1.00 82.06 183 VAL A C 1
ATOM 1476 O O . VAL A 1 183 ? -13.093 -7.661 14.578 1.00 82.06 183 VAL A O 1
ATOM 1479 N N . PRO A 1 184 ? -12.101 -9.529 15.325 1.00 83.94 184 PRO A N 1
ATOM 1480 C CA . PRO A 1 184 ? -13.224 -9.897 16.176 1.00 83.94 184 PRO A CA 1
ATOM 1481 C C . PRO A 1 184 ? -13.523 -8.792 17.197 1.00 83.94 184 PRO A C 1
ATOM 1483 O O . PRO A 1 184 ? -12.619 -8.251 17.828 1.00 83.94 184 PRO A O 1
ATOM 1486 N N . ALA A 1 185 ? -14.795 -8.471 17.422 1.00 80.00 185 ALA A N 1
ATOM 1487 C CA . ALA A 1 185 ? -15.199 -7.385 18.315 1.00 80.00 185 ALA A CA 1
ATOM 1488 C C . ALA A 1 185 ? -14.739 -7.609 19.763 1.00 80.00 185 ALA A C 1
ATOM 1490 O O . ALA A 1 185 ? -14.460 -6.659 20.483 1.00 80.00 185 ALA A O 1
ATOM 1491 N N . LYS A 1 186 ? -14.593 -8.870 20.182 1.00 80.25 186 LYS A N 1
ATOM 1492 C CA . LYS A 1 186 ? -14.007 -9.237 21.482 1.00 80.25 186 LYS A CA 1
ATOM 1493 C C . LYS A 1 186 ? -12.503 -8.930 21.584 1.00 80.25 186 LYS A C 1
ATOM 1495 O O . LYS A 1 186 ? -11.987 -8.796 22.687 1.00 80.25 186 LYS A O 1
ATOM 1500 N N . GLU A 1 187 ? -11.810 -8.851 20.449 1.00 77.88 187 GLU A N 1
ATOM 1501 C CA . GLU A 1 187 ? -10.368 -8.598 20.336 1.00 77.88 187 GLU A CA 1
ATOM 1502 C C . GLU A 1 187 ? -10.057 -7.113 20.114 1.00 77.88 187 GLU A C 1
ATOM 1504 O O . GLU A 1 187 ? -8.925 -6.702 20.345 1.00 77.88 187 GLU A O 1
ATOM 1509 N N . ILE A 1 188 ? -11.055 -6.283 19.776 1.00 73.88 188 ILE A N 1
ATOM 1510 C CA . ILE A 1 188 ? -10.864 -4.837 19.554 1.00 73.88 188 ILE A CA 1
ATOM 1511 C C . ILE A 1 188 ? -10.366 -4.090 20.802 1.00 73.88 188 ILE A C 1
ATOM 1513 O O . ILE A 1 188 ? -9.788 -3.017 20.699 1.00 73.88 188 ILE A O 1
ATOM 1517 N N . CYS A 1 189 ? -10.603 -4.641 21.995 1.00 68.19 189 CYS A N 1
ATOM 1518 C CA . CYS A 1 189 ? -10.123 -4.094 23.267 1.00 68.19 189 CYS A CA 1
ATOM 1519 C C . CYS A 1 189 ? -8.863 -4.823 23.785 1.00 68.19 189 CYS A C 1
ATOM 1521 O O . CYS A 1 189 ? -8.505 -4.664 24.952 1.00 68.19 189 CYS A O 1
ATOM 1523 N N . GLY A 1 190 ? -8.250 -5.683 22.961 1.00 64.25 190 GLY A N 1
ATOM 1524 C CA . GLY A 1 190 ? -7.080 -6.500 23.287 1.00 64.25 190 GLY A CA 1
ATOM 1525 C C . GLY A 1 190 ? -5.733 -5.832 22.971 1.00 64.25 190 GLY A C 1
ATOM 1526 O O . GLY A 1 190 ? -5.651 -4.624 22.782 1.00 64.25 190 GLY A O 1
ATOM 1527 N N . ARG A 1 191 ? -4.661 -6.642 22.956 1.00 65.19 191 ARG A N 1
ATOM 1528 C CA . ARG A 1 191 ? -3.309 -6.253 22.496 1.00 65.19 191 ARG A CA 1
ATOM 1529 C C . ARG A 1 191 ? -3.245 -6.205 20.961 1.00 65.19 191 ARG A C 1
ATOM 1531 O O . ARG A 1 191 ? -4.239 -6.490 20.302 1.00 65.19 191 ARG A O 1
ATOM 1538 N N . ASP A 1 192 ? -2.068 -5.884 20.429 1.00 68.50 192 ASP A N 1
ATOM 1539 C CA . ASP A 1 192 ? -1.786 -5.780 18.998 1.00 68.50 192 ASP A CA 1
ATOM 1540 C C . ASP A 1 192 ? -2.346 -6.959 18.178 1.00 68.50 192 ASP A C 1
ATOM 1542 O O . ASP A 1 192 ? -2.207 -8.125 18.560 1.00 68.50 192 ASP A O 1
ATOM 154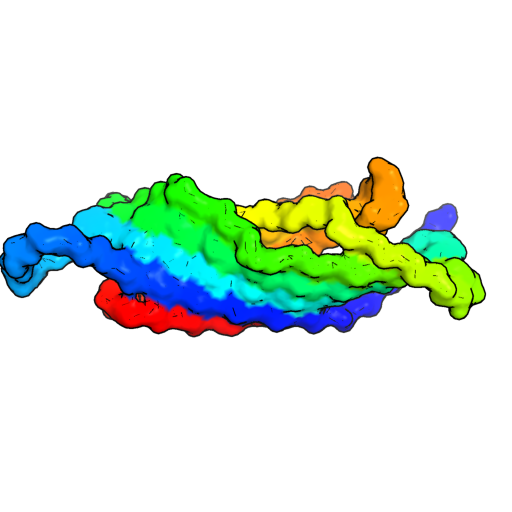6 N N . TYR A 1 193 ? -2.972 -6.645 17.042 1.00 69.06 193 TYR A N 1
ATOM 1547 C CA . TYR A 1 193 ? -3.526 -7.615 16.098 1.00 69.06 193 TYR A CA 1
ATOM 1548 C C . TYR A 1 193 ? -2.693 -7.609 14.815 1.00 69.06 193 TYR A C 1
ATOM 1550 O O . TYR A 1 193 ? -2.634 -6.607 14.107 1.00 69.06 193 TYR A O 1
ATOM 1558 N N . GLU A 1 194 ? -2.048 -8.725 14.491 1.00 70.25 194 GLU A N 1
ATOM 1559 C CA . GLU A 1 194 ? -1.216 -8.844 13.292 1.00 70.25 194 GLU A CA 1
ATOM 1560 C C . GLU A 1 194 ? -1.912 -9.692 12.225 1.00 70.25 194 GLU A C 1
ATOM 1562 O O . GLU A 1 194 ? -2.471 -10.754 12.518 1.00 70.25 194 GLU A O 1
ATOM 1567 N N . LYS A 1 195 ? -1.854 -9.246 10.967 1.00 72.12 195 LYS A N 1
ATOM 1568 C CA . LYS A 1 195 ? -2.340 -10.016 9.824 1.00 72.12 195 LYS A CA 1
ATOM 1569 C C . LYS A 1 195 ? -1.393 -9.899 8.637 1.00 72.12 195 LYS A C 1
ATOM 1571 O O . LYS A 1 195 ? -1.029 -8.806 8.211 1.00 72.12 195 LYS A O 1
ATOM 1576 N N . ASN A 1 196 ? -1.045 -11.055 8.082 1.00 69.81 196 ASN A N 1
ATOM 1577 C CA . ASN A 1 196 ? -0.191 -11.171 6.910 1.00 69.81 196 ASN A CA 1
ATOM 1578 C C . ASN A 1 196 ? -1.037 -11.405 5.659 1.00 69.81 196 ASN A C 1
ATOM 1580 O O . ASN A 1 196 ? -1.976 -12.206 5.674 1.00 69.81 196 ASN A O 1
ATOM 1584 N N . PHE A 1 197 ? -0.693 -10.708 4.580 1.00 69.56 197 PHE A N 1
ATOM 1585 C CA . PHE A 1 197 ? -1.397 -10.768 3.306 1.00 69.56 197 PHE A CA 1
ATOM 1586 C C . PHE A 1 197 ? -0.418 -10.964 2.151 1.00 69.56 197 PHE A C 1
ATOM 1588 O O . PHE A 1 197 ? 0.727 -10.510 2.197 1.00 69.56 197 PHE A O 1
ATOM 1595 N N . ALA A 1 198 ? -0.899 -11.621 1.101 1.00 64.38 198 ALA A N 1
ATOM 1596 C CA . ALA A 1 198 ? -0.193 -11.780 -0.158 1.00 64.38 198 ALA A CA 1
ATOM 1597 C C . ALA A 1 198 ? -1.189 -11.654 -1.314 1.00 64.38 198 ALA A C 1
ATOM 1599 O O . ALA A 1 198 ? -2.342 -12.076 -1.188 1.00 64.38 198 ALA A O 1
ATOM 1600 N N . TRP A 1 199 ? -0.728 -11.088 -2.428 1.00 69.44 199 TRP A N 1
ATOM 1601 C CA . TRP A 1 199 ? -1.481 -10.988 -3.679 1.00 69.44 199 TRP A CA 1
ATOM 1602 C C . TRP A 1 199 ? -0.709 -11.667 -4.804 1.00 69.44 199 TRP A C 1
ATOM 1604 O O . TRP A 1 199 ? 0.520 -11.576 -4.829 1.00 69.44 199 TRP A O 1
ATOM 1614 N N . SER A 1 200 ? -1.435 -12.310 -5.722 1.00 63.09 200 SER A N 1
ATOM 1615 C CA . SER A 1 200 ? -0.895 -12.914 -6.949 1.00 63.09 200 SER A CA 1
ATOM 1616 C C . SER A 1 200 ? -1.810 -12.701 -8.144 1.00 63.09 200 SER A C 1
ATOM 1618 O O . SER A 1 200 ? -3.042 -12.897 -7.970 1.00 63.09 200 SER A O 1
#

pLDDT: mean 72.72, std 17.89, range [26.02, 95.56]